Protein AF-A0A8H6LP75-F1 (afdb_monomer_lite)

Foldseek 3Di:
DDWDWDWDWDWDQDPVRDIDIDGQDIDTQPDDPALLSVLVVVVVSCVVVVCLVPQQADEDEPDPRVLSNQLNNLCVSCVPQDPVRSVVSSVRHYDHDLLNVLQVVLCCVQQPVNPDLLPPDCPDPDPVVNVVSLVVLCLSFLLSLLLLLLCLQPVDPVSVVVLLCLQQLVADPVLCVVPPRDDHDPVSHRDGQQHAHSPTSVSSLSNLVSCLVCVVSSLSSLVVLCPPPDPVSHDDPSSDADPVSNVVSVLSNQLCVLSNVVSVVSPDDDDDPVCSVVSVVVNVVSVVVSCVVCVPDDDDPPRPPPPPPPPDDPDDDDDDDDDDDDDDDDDDD

InterPro domains:
  IPR012337 Ribonuclease H-like superfamily [SSF53098] (5-293)
  IPR052035 Zinc finger BED domain-containing [PTHR46481] (5-301)

Organism: NCBI:txid100902

Structure (mmCIF, N/CA/C/O backbone):
data_AF-A0A8H6LP75-F1
#
_entry.id   AF-A0A8H6LP75-F1
#
loop_
_atom_site.group_PDB
_atom_site.id
_atom_site.type_symbol
_atom_site.label_atom_id
_atom_site.label_alt_id
_atom_site.label_comp_id
_atom_site.label_asym_id
_atom_site.label_entity_id
_atom_site.label_seq_id
_atom_site.pdbx_PDB_ins_code
_atom_site.Cartn_x
_atom_site.Cartn_y
_atom_site.Cartn_z
_atom_site.occupancy
_atom_site.B_iso_or_equiv
_atom_site.auth_seq_id
_atom_site.auth_comp_id
_atom_site.auth_asym_id
_atom_site.auth_atom_id
_atom_site.pdbx_PDB_model_num
ATOM 1 N N . MET A 1 1 ? -3.764 22.563 -0.365 1.00 39.56 1 MET A N 1
ATOM 2 C CA . MET A 1 1 ? -4.723 22.582 0.761 1.00 39.56 1 MET A CA 1
ATOM 3 C C . MET A 1 1 ? -5.224 21.161 0.958 1.00 39.56 1 MET A C 1
ATOM 5 O O . MET A 1 1 ? -5.983 20.683 0.126 1.00 39.56 1 MET A O 1
ATOM 9 N N . VAL A 1 2 ? -4.726 20.459 1.977 1.00 54.88 2 VAL A N 1
ATOM 10 C CA . VAL A 1 2 ? -5.198 19.106 2.307 1.00 54.88 2 VAL A CA 1
ATOM 11 C C . VAL A 1 2 ? -6.551 19.252 3.002 1.00 54.88 2 VAL A C 1
ATOM 13 O O . VAL A 1 2 ? -6.674 20.012 3.958 1.00 54.88 2 VAL A O 1
ATOM 16 N N . ILE A 1 3 ? -7.587 1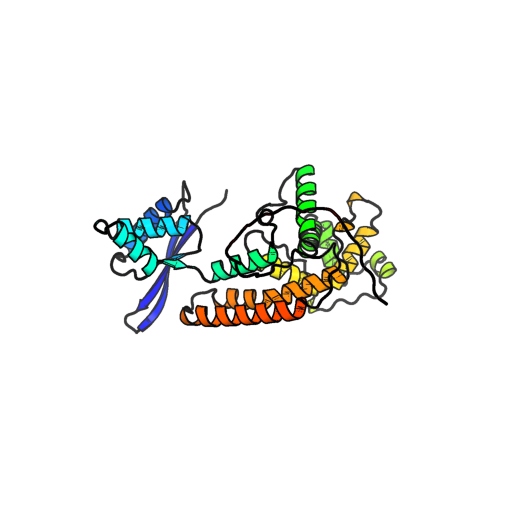8.600 2.477 1.00 66.81 3 ILE A N 1
ATOM 17 C CA . ILE A 1 3 ? -8.908 18.567 3.109 1.00 66.81 3 ILE A CA 1
ATOM 18 C C . ILE A 1 3 ? -8.935 17.331 4.005 1.00 66.81 3 ILE A C 1
ATOM 20 O O . ILE A 1 3 ? -8.900 16.213 3.500 1.00 66.81 3 ILE A O 1
ATOM 24 N N . ALA A 1 4 ? -9.007 17.524 5.321 1.00 78.38 4 ALA A N 1
ATOM 25 C CA . ALA A 1 4 ? -9.251 16.433 6.255 1.00 78.38 4 ALA A CA 1
ATOM 26 C C . ALA A 1 4 ? -10.760 16.187 6.382 1.00 78.38 4 ALA A C 1
ATOM 28 O O . ALA A 1 4 ? -11.536 17.118 6.619 1.00 78.38 4 ALA A O 1
ATOM 29 N N . ILE A 1 5 ? -11.176 14.933 6.226 1.00 86.19 5 ILE A N 1
ATOM 30 C CA . ILE A 1 5 ? -12.576 14.512 6.313 1.00 86.19 5 ILE A CA 1
ATOM 31 C C . ILE A 1 5 ? -12.687 13.450 7.404 1.00 86.19 5 ILE A C 1
ATOM 33 O O . ILE A 1 5 ? -11.969 12.453 7.366 1.00 86.19 5 ILE A O 1
ATOM 37 N N . LEU A 1 6 ? -13.606 13.646 8.350 1.00 87.44 6 LEU A N 1
ATOM 38 C CA . LEU A 1 6 ? -13.990 12.635 9.328 1.00 87.44 6 LEU A CA 1
ATOM 39 C C . LEU A 1 6 ? -15.241 11.913 8.830 1.00 87.44 6 LEU A C 1
ATOM 41 O O . LEU A 1 6 ? -16.319 12.501 8.732 1.00 87.44 6 LEU A O 1
ATOM 45 N N . SER A 1 7 ? -15.089 10.630 8.525 1.00 89.88 7 SER A N 1
ATOM 46 C CA . SER A 1 7 ? -16.196 9.742 8.174 1.00 89.88 7 SER A CA 1
ATOM 47 C C . SER A 1 7 ? -16.576 8.897 9.383 1.00 89.88 7 SER A C 1
ATOM 49 O O . SER A 1 7 ? -15.715 8.261 9.986 1.00 89.88 7 SER A O 1
ATOM 51 N N . VAL A 1 8 ? -17.869 8.831 9.698 1.00 91.56 8 VAL A N 1
ATOM 52 C CA . VAL A 1 8 ? -18.400 8.002 10.787 1.00 91.56 8 VAL A CA 1
ATOM 53 C C . VAL A 1 8 ? -19.329 6.952 10.204 1.00 91.56 8 VAL A C 1
ATOM 55 O O . VAL A 1 8 ? -20.361 7.277 9.612 1.00 91.56 8 VAL A O 1
ATOM 58 N N . ILE A 1 9 ? -18.967 5.686 10.386 1.00 92.12 9 ILE A N 1
ATOM 59 C CA . ILE A 1 9 ? -19.736 4.539 9.907 1.00 92.12 9 ILE A CA 1
ATOM 60 C C . ILE A 1 9 ? -20.218 3.748 11.121 1.00 92.12 9 ILE A C 1
ATOM 62 O O . ILE A 1 9 ? -19.415 3.327 11.948 1.00 92.12 9 ILE A O 1
ATOM 66 N N . ALA A 1 10 ? -21.529 3.546 11.219 1.00 92.94 10 ALA A N 1
ATOM 67 C CA . ALA A 1 10 ? -22.144 2.708 12.234 1.00 92.94 10 ALA A CA 1
ATOM 68 C C . ALA A 1 10 ? -22.324 1.280 11.709 1.00 92.94 10 ALA A C 1
ATOM 70 O O . ALA A 1 10 ? -22.907 1.077 10.638 1.00 92.94 10 ALA A O 1
ATOM 71 N N . TYR A 1 11 ? -21.862 0.318 12.504 1.00 92.12 11 TYR A N 1
ATOM 72 C CA . TYR A 1 11 ? -22.098 -1.112 12.332 1.00 92.12 11 TYR A CA 1
ATOM 73 C C . TYR A 1 11 ? -22.997 -1.585 13.474 1.00 92.12 11 TYR A C 1
ATOM 75 O O . TYR A 1 11 ? -22.692 -1.325 14.638 1.00 92.12 11 TYR A O 1
ATOM 83 N N . TYR A 1 12 ? -24.117 -2.232 13.159 1.00 92.06 12 TYR A N 1
ATOM 84 C CA . TYR A 1 12 ? -25.058 -2.742 14.161 1.00 92.06 12 TYR A CA 1
ATOM 85 C C . TYR A 1 12 ? -25.872 -3.912 13.611 1.00 92.06 12 TYR A C 1
ATOM 87 O O . TYR A 1 12 ? -25.887 -4.148 12.408 1.00 92.06 12 TYR A O 1
ATOM 95 N N . VAL A 1 13 ? -26.554 -4.636 14.493 1.00 91.81 13 VAL A N 1
ATOM 96 C CA . VAL A 1 13 ? -27.539 -5.658 14.124 1.00 91.81 13 VAL A CA 1
ATOM 97 C C . VAL A 1 13 ? -28.925 -5.060 14.338 1.00 91.81 13 VAL A C 1
ATOM 99 O O . VAL A 1 13 ? -29.180 -4.457 15.383 1.00 91.81 13 VAL A O 1
ATOM 102 N N . ASP A 1 14 ? -29.790 -5.145 13.333 1.00 92.75 14 ASP A N 1
ATOM 103 C CA . ASP A 1 14 ? -31.159 -4.643 13.441 1.00 92.75 14 ASP A CA 1
ATOM 104 C C . ASP A 1 14 ? -32.094 -5.623 14.171 1.00 92.75 14 ASP A C 1
ATOM 106 O O . ASP A 1 14 ? -31.703 -6.709 14.598 1.00 92.75 14 ASP A O 1
ATOM 110 N N . ILE A 1 15 ? -33.361 -5.229 14.320 1.00 93.81 15 ILE A N 1
ATOM 111 C CA . ILE A 1 15 ? -34.388 -6.038 14.993 1.00 93.81 15 ILE A CA 1
ATOM 112 C C . ILE A 1 15 ? -34.675 -7.375 14.295 1.00 93.81 15 ILE A C 1
ATOM 114 O O . ILE A 1 15 ? -35.218 -8.276 14.924 1.00 93.81 15 ILE A O 1
ATOM 118 N N . ALA A 1 16 ? -34.321 -7.507 13.014 1.00 95.31 16 ALA A N 1
ATOM 119 C CA . ALA A 1 16 ? -34.458 -8.742 12.253 1.00 95.31 16 ALA A CA 1
ATOM 120 C C . ALA A 1 16 ? -33.207 -9.632 12.373 1.00 95.31 16 ALA A C 1
ATOM 122 O O . ALA A 1 16 ? -33.112 -10.648 11.689 1.00 95.31 16 ALA A O 1
ATOM 123 N N . GLY A 1 17 ? -32.229 -9.254 13.205 1.00 92.25 17 GLY A N 1
ATOM 124 C CA . GLY A 1 17 ? -30.969 -9.979 13.343 1.00 92.25 17 GLY A CA 1
ATOM 125 C C . GLY A 1 17 ? -30.013 -9.762 12.168 1.00 92.25 17 GLY A C 1
ATOM 126 O O . GLY A 1 17 ? -29.025 -10.485 12.044 1.00 92.25 17 GLY A O 1
ATOM 127 N N . THR A 1 18 ? -30.275 -8.781 11.299 1.00 91.56 18 THR A N 1
ATOM 128 C CA . THR A 1 18 ? -29.478 -8.559 10.089 1.00 91.56 18 THR A CA 1
ATOM 129 C C . THR A 1 18 ? -28.367 -7.534 10.348 1.00 91.56 18 THR A C 1
ATOM 131 O O . THR A 1 18 ? -28.639 -6.456 10.887 1.00 91.56 18 THR A O 1
ATOM 134 N N . PRO A 1 19 ? -27.108 -7.816 9.956 1.00 90.56 19 PRO A N 1
ATOM 135 C CA . PRO A 1 19 ? -26.028 -6.839 10.027 1.00 90.56 19 PRO A CA 1
ATOM 136 C C . PRO A 1 19 ? -26.288 -5.630 9.123 1.00 90.56 19 PRO A C 1
ATOM 138 O O . PRO A 1 19 ? -26.558 -5.760 7.929 1.00 90.56 19 PRO A O 1
ATOM 141 N N . GLN A 1 20 ? -26.143 -4.435 9.682 1.00 91.69 20 GLN A N 1
ATOM 142 C CA . GLN A 1 20 ? -26.313 -3.164 8.997 1.00 91.69 20 GLN A CA 1
ATOM 143 C C . GLN A 1 20 ? -25.026 -2.347 9.039 1.00 91.69 20 GLN A C 1
ATOM 145 O O . GLN A 1 20 ? -24.348 -2.257 10.062 1.00 91.69 20 GLN A O 1
ATOM 150 N N . VAL A 1 21 ? -24.736 -1.690 7.914 1.00 92.38 21 VAL A N 1
ATOM 151 C CA . VAL A 1 21 ? -23.645 -0.720 7.773 1.00 92.38 21 VAL A CA 1
ATOM 152 C C . VAL A 1 21 ? -24.227 0.586 7.257 1.00 92.38 21 VAL A C 1
ATOM 154 O O . VAL A 1 21 ? -24.899 0.599 6.219 1.00 92.38 21 VAL A O 1
ATOM 157 N N . ARG A 1 22 ? -24.014 1.688 7.979 1.00 92.50 22 ARG A N 1
ATOM 158 C CA . ARG A 1 22 ? -24.531 3.014 7.610 1.00 92.50 22 ARG A CA 1
ATOM 159 C C . ARG A 1 22 ? -23.459 4.079 7.786 1.00 92.50 22 ARG A C 1
ATOM 161 O O . ARG A 1 22 ? -22.920 4.238 8.874 1.00 92.50 22 ARG A O 1
ATOM 168 N N . LEU A 1 23 ? -23.186 4.838 6.727 1.00 93.69 23 LEU A N 1
ATOM 169 C CA . LEU A 1 23 ? -22.474 6.108 6.848 1.00 93.69 23 LEU A CA 1
ATOM 170 C C . LEU A 1 23 ? -23.425 7.100 7.524 1.00 93.69 23 LEU A C 1
ATOM 172 O O . LEU A 1 23 ? -24.465 7.425 6.958 1.00 93.69 23 LEU A O 1
ATOM 176 N N . ILE A 1 24 ? -23.092 7.542 8.733 1.00 93.94 24 ILE A N 1
ATOM 177 C CA . ILE A 1 24 ? -23.954 8.431 9.526 1.00 93.94 24 ILE A CA 1
ATOM 178 C C . ILE A 1 24 ? -23.446 9.873 9.559 1.00 93.94 24 ILE A C 1
ATOM 180 O O . ILE A 1 24 ? -24.204 10.778 9.917 1.00 93.94 24 ILE A O 1
ATOM 184 N N . SER A 1 25 ? -22.185 10.089 9.176 1.00 93.31 25 SER A N 1
ATOM 185 C CA . SER A 1 25 ? -21.582 11.412 9.065 1.00 93.31 25 SER A CA 1
ATOM 186 C C . SER A 1 25 ? -20.380 11.409 8.120 1.00 93.31 25 SER A C 1
ATOM 188 O O . SER A 1 25 ? -19.628 10.433 8.076 1.00 93.31 25 SER A O 1
ATOM 190 N N . LEU A 1 26 ? -20.204 12.504 7.383 1.00 92.88 26 LEU A N 1
ATOM 191 C CA . LEU A 1 26 ? -19.050 12.781 6.534 1.00 92.88 26 LEU A CA 1
ATOM 192 C C . LEU A 1 26 ? -18.779 14.284 6.595 1.00 92.88 26 LEU A C 1
ATOM 194 O O . LEU A 1 26 ? -19.407 15.067 5.888 1.00 92.88 26 LEU A O 1
ATOM 198 N N . GLU A 1 27 ? -17.882 14.685 7.484 1.00 86.06 27 GLU A N 1
ATOM 199 C CA . GLU A 1 27 ? -17.731 16.083 7.883 1.00 86.06 27 GLU A CA 1
ATOM 200 C C . GLU A 1 27 ? -16.305 16.558 7.630 1.00 86.06 27 GLU A C 1
ATOM 202 O O . GLU A 1 27 ? -15.329 15.844 7.882 1.00 86.06 27 GLU A O 1
ATOM 207 N N . LYS A 1 28 ? -16.167 17.792 7.144 1.00 86.00 28 LYS A N 1
ATOM 208 C CA . LYS A 1 28 ? -14.856 18.419 6.976 1.00 86.00 28 LYS A CA 1
ATOM 209 C C . LYS A 1 28 ? -14.311 18.822 8.347 1.00 86.00 28 LYS A C 1
ATOM 211 O O . LYS A 1 28 ? -14.905 19.651 9.036 1.00 86.00 28 LYS A O 1
ATOM 216 N N . LEU A 1 29 ? -13.139 18.309 8.709 1.00 80.88 29 LEU A N 1
ATOM 217 C CA . LEU A 1 29 ? -12.416 18.762 9.894 1.00 80.88 29 LEU A CA 1
ATOM 218 C C . LEU A 1 29 ? -11.789 20.130 9.604 1.00 80.88 29 LEU A C 1
ATOM 220 O O . LEU A 1 29 ? -10.926 20.261 8.735 1.00 80.88 29 LEU A O 1
ATOM 224 N N . SER A 1 30 ? -12.242 21.151 10.329 1.00 75.50 30 SER A N 1
ATOM 225 C CA . SER A 1 30 ? -11.697 22.512 10.268 1.00 75.50 30 SER A CA 1
ATOM 226 C C . SER A 1 30 ? -10.876 22.807 11.527 1.00 75.50 30 SER A C 1
ATOM 228 O O . SER A 1 30 ? -11.250 22.377 12.619 1.00 75.50 30 SER A O 1
ATOM 230 N N . GLY A 1 31 ? -9.773 23.546 11.384 1.00 75.00 31 GLY A N 1
ATOM 231 C CA . GLY A 1 31 ? -8.847 23.840 12.485 1.00 75.00 31 GLY A CA 1
ATOM 232 C C . GLY A 1 31 ? -7.870 22.695 12.776 1.00 75.00 31 GLY A C 1
ATOM 233 O O . GLY A 1 31 ? -7.529 21.932 11.876 1.00 75.00 31 GLY A O 1
ATOM 234 N N . SER A 1 32 ? -7.408 22.587 14.028 1.00 70.56 32 SER A N 1
ATOM 235 C CA . SER A 1 32 ? -6.489 21.520 14.456 1.00 70.56 32 SER A CA 1
ATOM 236 C C . SER A 1 32 ? -7.106 20.135 14.228 1.00 70.56 32 SER A C 1
ATOM 238 O O . SER A 1 32 ? -8.245 19.880 14.624 1.00 70.56 32 SER A O 1
ATOM 240 N N . HIS A 1 33 ? -6.351 19.227 13.608 1.00 68.94 33 HIS A N 1
ATOM 241 C CA . HIS A 1 33 ? -6.766 17.841 13.355 1.00 68.94 33 HIS A CA 1
ATOM 242 C C . HIS A 1 33 ? -6.543 16.906 14.561 1.00 68.94 33 HIS A C 1
ATOM 244 O O . HIS A 1 33 ? -6.624 15.687 14.413 1.00 68.94 33 HIS A O 1
ATOM 250 N N . GLY A 1 34 ? -6.288 17.467 15.750 1.00 79.94 34 GLY A N 1
ATOM 251 C CA . GLY A 1 34 ? -6.112 16.718 16.996 1.00 79.94 34 GLY A CA 1
ATOM 252 C C . GLY A 1 34 ? -7.342 15.896 17.400 1.00 79.94 34 GLY A C 1
ATOM 253 O O . GLY A 1 34 ? -8.479 16.210 17.026 1.00 79.94 34 GLY A O 1
ATOM 254 N N . GLY A 1 35 ? -7.106 14.837 18.176 1.00 83.12 35 GLY A N 1
ATOM 255 C CA . GLY A 1 35 ? -8.132 13.867 18.569 1.00 83.12 35 GLY A CA 1
ATOM 256 C C . GLY A 1 35 ? -9.312 14.480 19.326 1.00 83.12 35 GLY A C 1
ATOM 257 O O . GLY A 1 35 ? -10.455 14.068 19.135 1.00 83.12 35 GLY A O 1
ATOM 258 N N . GLU A 1 36 ? -9.082 15.524 20.119 1.00 88.50 36 GLU A N 1
ATOM 259 C CA . GLU A 1 36 ? -10.120 16.228 20.876 1.00 88.50 36 GLU A CA 1
ATOM 260 C C . GLU A 1 36 ? -11.120 16.937 19.956 1.00 88.50 36 GLU A C 1
ATOM 262 O O . GLU A 1 36 ? -12.328 16.896 20.197 1.00 88.50 36 GLU A O 1
ATOM 267 N N . ASN A 1 37 ? -10.645 17.547 18.865 1.00 87.62 37 ASN A N 1
ATOM 268 C CA . ASN A 1 37 ? -11.527 18.190 17.890 1.00 87.62 37 ASN A CA 1
ATOM 269 C C . ASN A 1 37 ? -12.385 17.143 17.161 1.00 87.62 37 ASN A C 1
ATOM 271 O O . ASN A 1 37 ? -13.595 17.319 16.989 1.00 87.62 37 ASN A O 1
ATOM 275 N N . GLN A 1 38 ? -11.774 16.007 16.807 1.00 89.69 38 GLN A N 1
ATOM 276 C CA . GLN A 1 38 ? -12.494 14.868 16.238 1.00 89.69 38 GLN A CA 1
ATOM 277 C C . GLN A 1 38 ? -13.561 14.343 17.212 1.00 89.69 38 GLN A C 1
ATOM 279 O O . GLN A 1 38 ? -14.689 14.074 16.798 1.00 89.69 38 GLN A O 1
ATOM 284 N N . ALA A 1 39 ? -13.250 14.274 18.511 1.00 92.19 39 ALA A N 1
ATOM 285 C CA . ALA A 1 39 ? -14.184 13.834 19.546 1.00 92.19 39 ALA A CA 1
ATOM 286 C C . ALA A 1 39 ? -15.392 14.767 19.680 1.00 92.19 39 ALA A C 1
ATOM 288 O O . ALA A 1 39 ? -16.521 14.292 19.786 1.00 92.19 39 ALA A O 1
ATOM 289 N N . ILE A 1 40 ? -15.200 16.088 19.613 1.00 91.31 40 ILE A N 1
ATOM 290 C CA . ILE A 1 40 ? -16.311 17.052 19.653 1.00 91.31 40 ILE A CA 1
ATOM 291 C C . ILE A 1 40 ? -17.272 16.816 18.483 1.00 91.31 40 ILE A C 1
ATOM 293 O O . ILE A 1 40 ? -18.492 16.782 18.674 1.00 91.31 40 ILE A O 1
ATOM 297 N N . LEU A 1 41 ? -16.734 16.643 17.274 1.00 90.12 41 LEU A N 1
ATOM 298 C CA . LEU A 1 41 ? -17.529 16.391 16.076 1.00 90.12 41 LEU A CA 1
ATOM 299 C C . LEU A 1 41 ? -18.251 15.038 16.158 1.00 90.12 41 LEU A C 1
ATOM 301 O O . LEU A 1 41 ? -19.464 14.972 15.954 1.00 90.12 41 LEU A O 1
ATOM 305 N N . MET A 1 42 ? -17.534 13.982 16.537 1.00 92.25 42 MET A N 1
ATOM 306 C CA . MET A 1 42 ? -18.090 12.644 16.727 1.00 92.25 42 MET A CA 1
ATOM 307 C C . MET A 1 42 ? -19.192 12.643 17.799 1.00 92.25 42 MET A C 1
ATOM 309 O O . MET A 1 42 ? -20.257 12.066 17.591 1.00 92.25 42 MET A O 1
ATOM 313 N N . ALA A 1 43 ? -19.011 13.367 18.907 1.00 93.56 43 ALA A N 1
ATOM 314 C CA . ALA A 1 43 ? -20.016 13.481 19.957 1.00 93.56 43 ALA A CA 1
ATOM 315 C C . ALA A 1 43 ? -21.299 14.172 19.473 1.00 93.56 43 ALA A C 1
ATOM 317 O O . ALA A 1 43 ? -22.391 13.769 19.870 1.00 93.56 43 ALA A O 1
ATOM 318 N N . LYS A 1 44 ? -21.198 15.189 18.601 1.00 93.44 44 LYS A N 1
ATOM 319 C CA . LYS A 1 44 ? -22.376 15.815 17.970 1.00 93.44 44 LYS A CA 1
ATOM 320 C C . LYS A 1 44 ? -23.152 14.805 17.126 1.00 93.44 44 LYS A C 1
ATOM 322 O O . LYS A 1 44 ? -24.374 14.749 17.232 1.00 93.44 44 LYS A O 1
ATOM 327 N N . VAL A 1 45 ? -22.450 13.993 16.334 1.00 93.44 45 VAL A N 1
ATOM 328 C CA . VAL A 1 45 ? -23.060 12.932 15.516 1.00 93.44 45 VAL A CA 1
ATOM 329 C C . VAL A 1 45 ? -23.748 11.900 16.410 1.00 93.44 45 VAL A C 1
ATOM 331 O O . VAL A 1 45 ? -24.920 11.603 16.207 1.00 93.44 45 VAL A O 1
ATOM 334 N N . ILE A 1 46 ? -23.060 11.405 17.439 1.00 94.25 46 ILE A N 1
ATOM 335 C CA . ILE A 1 46 ? -23.596 10.403 18.372 1.00 94.25 46 ILE A CA 1
ATOM 336 C C . ILE A 1 46 ? -24.880 10.905 19.046 1.00 94.25 46 ILE A C 1
ATOM 338 O O . ILE A 1 46 ? -25.882 10.190 19.036 1.00 94.25 46 ILE A O 1
ATOM 342 N N . ARG A 1 47 ? -24.879 12.145 19.556 1.00 95.06 47 ARG A N 1
ATOM 343 C CA . ARG A 1 47 ? -26.058 12.774 20.179 1.00 95.06 47 ARG A CA 1
ATOM 344 C C . ARG A 1 47 ? -27.201 12.979 19.190 1.00 95.06 47 ARG A C 1
ATOM 346 O O . ARG A 1 47 ? -28.348 12.701 19.518 1.00 95.06 47 ARG A O 1
ATOM 35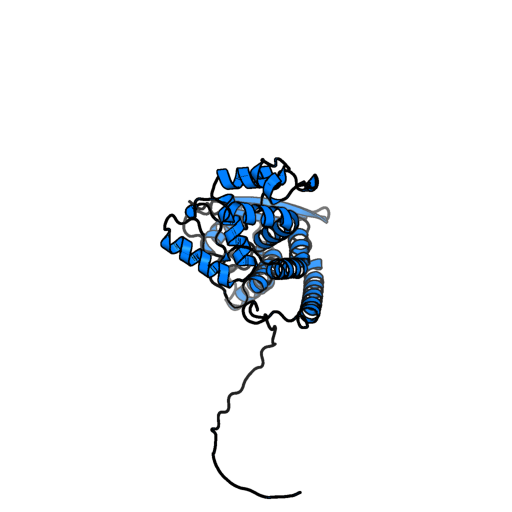3 N N . LYS A 1 48 ? -26.899 13.421 17.962 1.00 94.81 48 LYS A N 1
ATOM 354 C CA . LYS A 1 48 ? -27.898 13.623 16.896 1.00 94.81 48 LYS A CA 1
ATOM 355 C C . LYS A 1 48 ? -28.712 12.355 16.623 1.00 94.81 48 LYS A C 1
ATOM 357 O O . LYS A 1 48 ? -29.901 12.456 16.342 1.00 94.81 48 LYS A O 1
ATOM 362 N N . TYR A 1 49 ? -28.083 11.183 16.709 1.00 94.00 49 TYR A N 1
ATOM 363 C CA . TYR A 1 49 ? -28.738 9.890 16.489 1.00 94.00 49 TYR A CA 1
ATOM 364 C C . TYR A 1 49 ? -29.152 9.168 17.789 1.00 94.00 49 TYR A C 1
ATOM 366 O O . TYR A 1 49 ? -29.666 8.052 17.715 1.00 94.00 49 TYR A O 1
ATOM 374 N N . GLY A 1 50 ? -28.944 9.765 18.970 1.00 93.69 50 GLY A N 1
ATOM 375 C CA . GLY A 1 50 ? -29.293 9.160 20.263 1.00 93.69 50 GLY A CA 1
ATOM 376 C C . GLY A 1 50 ? -28.546 7.850 20.552 1.00 93.69 50 GLY A C 1
ATOM 377 O O . GLY A 1 50 ? -29.147 6.870 21.010 1.00 93.69 50 GLY A O 1
ATOM 378 N N . LEU A 1 51 ? -27.257 7.791 20.201 1.00 93.44 51 LEU A N 1
ATOM 379 C CA . LEU A 1 51 ? -26.430 6.580 20.267 1.00 93.44 51 LEU A CA 1
ATOM 380 C C . LEU A 1 51 ? -25.585 6.469 21.546 1.00 93.44 51 LEU A C 1
ATOM 382 O O . LEU A 1 51 ? -24.936 5.446 21.743 1.00 93.44 51 LEU A O 1
ATOM 386 N N . GLU A 1 52 ? -25.600 7.458 22.440 1.00 91.31 52 GLU A N 1
ATOM 387 C CA . GLU A 1 52 ? -24.698 7.565 23.601 1.00 91.31 52 GLU A CA 1
ATOM 388 C C . GLU A 1 52 ? -24.670 6.299 24.467 1.00 91.31 52 GLU A C 1
ATOM 390 O O . GLU A 1 52 ? -23.616 5.886 24.940 1.00 91.31 52 GLU A O 1
ATOM 395 N N . LYS A 1 53 ? -25.833 5.665 24.653 1.00 89.38 53 LYS A N 1
ATOM 396 C CA . LYS A 1 53 ? -25.995 4.451 25.471 1.00 89.38 53 LYS A CA 1
ATOM 397 C C . LYS A 1 53 ? -25.986 3.150 24.660 1.00 89.38 53 LYS A C 1
ATOM 399 O O . LYS A 1 53 ? -26.221 2.088 25.222 1.00 89.38 53 LYS A O 1
ATOM 404 N N . LYS A 1 54 ? -25.778 3.232 23.343 1.00 90.75 54 LYS A N 1
ATOM 405 C CA . LYS A 1 54 ? -25.873 2.106 22.396 1.00 90.75 54 LYS A CA 1
ATOM 406 C C . LYS A 1 54 ? -24.531 1.739 21.762 1.00 90.75 54 LYS A C 1
ATOM 408 O O . LYS A 1 54 ? -24.460 0.774 21.008 1.00 90.75 54 LYS A O 1
ATOM 413 N N . ILE A 1 55 ? -23.477 2.506 22.034 1.00 91.44 55 ILE A N 1
ATOM 414 C CA . ILE A 1 55 ? -22.148 2.244 21.481 1.00 91.44 55 ILE A CA 1
ATOM 415 C C . ILE A 1 55 ? -21.461 1.145 22.287 1.00 91.44 55 ILE A C 1
ATOM 417 O O . ILE A 1 55 ? -21.181 1.324 23.474 1.00 91.44 55 ILE A O 1
ATOM 421 N N . GLY A 1 56 ? -21.155 0.039 21.609 1.00 91.19 56 GLY A N 1
ATOM 422 C CA . GLY A 1 56 ? -20.273 -1.003 22.131 1.00 91.19 56 GLY A CA 1
ATOM 423 C C . GLY A 1 56 ? -18.802 -0.625 21.972 1.00 91.19 56 GLY A C 1
ATOM 424 O O . GLY A 1 56 ? -18.094 -0.474 22.960 1.00 91.19 56 GLY A O 1
ATOM 425 N N . PHE A 1 57 ? -18.364 -0.411 20.728 1.00 93.06 57 PHE A N 1
ATOM 426 C CA . PHE A 1 57 ? -16.947 -0.293 20.379 1.00 93.06 57 PHE A CA 1
ATOM 427 C C . PHE A 1 57 ? -16.681 0.841 19.384 1.00 93.06 57 PHE A C 1
ATOM 429 O O . PHE A 1 57 ? -17.550 1.211 18.592 1.00 93.06 57 PHE A O 1
ATOM 436 N N . PHE A 1 58 ? -15.450 1.345 19.395 1.00 93.44 58 PHE A N 1
ATOM 437 C CA . PHE A 1 58 ? -14.909 2.306 18.443 1.00 93.44 58 PHE A CA 1
ATOM 438 C C . PHE A 1 58 ? -13.759 1.664 17.667 1.00 93.44 58 PHE A C 1
ATOM 440 O O . PHE A 1 58 ? -12.747 1.275 18.252 1.00 93.44 58 PHE A O 1
ATOM 447 N N . THR A 1 59 ? -13.893 1.587 16.343 1.00 91.19 59 THR A N 1
ATOM 448 C CA . THR A 1 59 ? -12.826 1.120 15.451 1.00 91.19 59 THR A CA 1
ATOM 449 C C . THR A 1 59 ? -12.233 2.296 14.687 1.00 91.19 59 THR A C 1
ATOM 451 O O . THR A 1 59 ? -12.955 3.027 14.014 1.00 91.19 59 THR A O 1
ATOM 454 N N . ALA A 1 60 ? -10.917 2.462 14.773 1.00 89.19 60 ALA A N 1
ATOM 455 C CA . ALA A 1 60 ? -10.158 3.487 14.060 1.00 89.19 60 ALA A CA 1
ATOM 456 C C . ALA A 1 60 ? -8.741 2.976 13.752 1.00 89.19 60 ALA A C 1
ATOM 458 O O . ALA A 1 60 ? -8.322 1.955 14.313 1.00 89.19 60 ALA A O 1
ATOM 459 N N . ASP A 1 61 ? -8.012 3.663 12.867 1.00 84.69 61 ASP A N 1
ATOM 460 C CA . ASP A 1 61 ? -6.592 3.375 12.623 1.00 84.69 61 ASP A CA 1
ATOM 461 C C . ASP A 1 61 ? -5.749 3.555 13.895 1.00 84.69 61 ASP A C 1
ATOM 463 O O . ASP A 1 61 ? -6.252 4.012 14.919 1.00 84.69 61 ASP A O 1
ATOM 467 N N . ASN A 1 62 ? -4.488 3.128 13.879 1.00 83.00 62 ASN A N 1
ATOM 468 C CA . ASN A 1 62 ? -3.686 3.081 15.104 1.00 83.00 62 ASN A CA 1
ATOM 469 C C . ASN A 1 62 ? -2.915 4.385 15.355 1.00 83.00 62 ASN A C 1
ATOM 471 O O . ASN A 1 62 ? -1.913 4.356 16.059 1.00 83.00 62 ASN A O 1
ATOM 475 N N . ALA A 1 63 ? -3.358 5.506 14.783 1.00 81.69 63 ALA A N 1
ATOM 476 C CA . ALA A 1 63 ? -2.721 6.797 14.999 1.00 81.69 63 ALA A CA 1
ATOM 477 C C . ALA A 1 63 ? -3.103 7.390 16.368 1.00 81.69 63 ALA A C 1
ATOM 479 O O . ALA A 1 63 ? -4.260 7.296 16.791 1.00 81.69 63 ALA A O 1
ATOM 480 N N . ASP A 1 64 ? -2.166 8.082 17.020 1.00 84.56 64 ASP A N 1
ATOM 481 C CA . ASP A 1 64 ? -2.377 8.715 18.333 1.00 84.56 64 ASP A CA 1
ATOM 482 C C . ASP A 1 64 ? -3.625 9.617 18.404 1.00 84.56 64 ASP A C 1
ATOM 484 O O . ASP A 1 64 ? -4.365 9.538 19.391 1.00 84.56 64 ASP A O 1
ATOM 488 N N . PRO A 1 65 ? -3.962 10.434 17.377 1.00 86.25 65 PRO A N 1
ATOM 489 C CA . PRO A 1 65 ? -5.179 11.243 17.410 1.00 86.25 65 PRO A CA 1
ATOM 490 C C . PRO A 1 65 ? -6.464 10.416 17.551 1.00 86.25 65 PRO A C 1
ATOM 492 O O . PRO A 1 65 ? -7.429 10.897 18.147 1.00 86.25 65 PRO A O 1
ATOM 495 N N . CYS A 1 66 ? -6.495 9.182 17.044 1.00 87.88 66 CYS A N 1
ATOM 496 C CA . CYS A 1 66 ? -7.651 8.298 17.181 1.00 87.88 66 CYS A CA 1
ATOM 497 C C . CYS A 1 66 ? -7.815 7.799 18.620 1.00 87.88 66 CYS A C 1
ATOM 499 O O . CYS A 1 66 ? -8.942 7.706 19.110 1.00 87.88 66 CYS A O 1
ATOM 501 N N . ASP A 1 67 ? -6.713 7.542 19.323 1.00 89.31 67 ASP A N 1
ATOM 502 C CA . ASP A 1 67 ? -6.745 7.144 20.734 1.00 89.31 67 ASP A CA 1
ATOM 503 C C . ASP A 1 67 ? -7.199 8.306 21.614 1.00 89.31 67 ASP A C 1
ATOM 505 O O . ASP A 1 67 ? -8.143 8.172 22.397 1.00 89.31 67 ASP A O 1
ATOM 509 N N . THR A 1 68 ? -6.630 9.490 21.387 1.00 91.44 68 THR A N 1
ATOM 510 C CA . THR A 1 68 ? -7.063 10.728 22.040 1.00 91.44 68 THR A CA 1
ATOM 511 C C . THR A 1 68 ? -8.545 11.019 21.783 1.00 91.44 68 THR A C 1
ATOM 513 O O . THR A 1 68 ? -9.272 11.399 22.705 1.00 91.44 68 THR A O 1
ATOM 516 N N . CYS A 1 69 ? -9.031 10.791 20.557 1.00 91.94 69 CYS A N 1
ATOM 517 C CA . CYS A 1 69 ? -10.440 10.960 20.207 1.00 91.94 69 CYS A CA 1
ATOM 518 C C . CYS A 1 69 ? -11.352 10.023 21.012 1.00 91.94 69 CYS A C 1
ATOM 520 O O . CYS A 1 69 ? -12.322 10.477 21.627 1.00 91.94 69 CYS A O 1
ATOM 522 N N . VAL A 1 70 ? -11.032 8.726 21.049 1.00 93.00 70 VAL A N 1
ATOM 523 C CA . VAL A 1 70 ? -11.829 7.729 21.778 1.00 93.00 70 VAL A CA 1
ATOM 524 C C . VAL A 1 70 ? -11.810 8.007 23.278 1.00 93.00 70 VAL A C 1
ATOM 526 O O . VAL A 1 70 ? -12.875 8.034 23.897 1.00 93.00 70 VAL A O 1
ATOM 529 N N . ARG A 1 71 ? -10.647 8.320 23.858 1.00 92.81 71 ARG A N 1
ATOM 530 C CA . ARG A 1 71 ? -10.533 8.691 25.275 1.00 92.81 71 ARG A CA 1
ATOM 531 C C . ARG A 1 71 ? -11.389 9.910 25.620 1.00 92.81 71 ARG A C 1
ATOM 533 O O . ARG A 1 71 ? -12.120 9.897 26.613 1.00 92.81 71 ARG A O 1
ATOM 540 N N . ALA A 1 72 ? -11.348 10.950 24.786 1.00 93.88 72 ALA A N 1
ATOM 541 C CA . ALA A 1 72 ? -12.167 12.144 24.973 1.00 93.88 72 ALA A CA 1
ATOM 542 C C . ALA A 1 72 ? -13.672 11.827 24.891 1.00 93.88 72 ALA A C 1
ATOM 544 O O . ALA A 1 72 ? -14.436 12.283 25.744 1.00 93.88 72 ALA A O 1
ATOM 545 N N . LEU A 1 73 ? -14.104 10.993 23.938 1.00 94.38 73 LEU A N 1
ATOM 546 C CA . LEU A 1 73 ? -15.499 10.546 23.825 1.00 94.38 73 LEU A CA 1
ATOM 547 C C . LEU A 1 73 ? -15.956 9.749 25.048 1.00 94.38 73 LEU A C 1
ATOM 549 O O . LEU A 1 73 ? -17.025 10.023 25.598 1.00 94.38 73 LEU A O 1
ATOM 553 N N . LEU A 1 74 ? -15.142 8.794 25.500 1.00 93.81 74 LEU A N 1
ATOM 554 C CA . LEU A 1 74 ? -15.441 7.993 26.683 1.00 93.81 74 LEU A CA 1
ATOM 555 C C . LEU A 1 74 ? -15.584 8.881 27.919 1.00 93.81 74 LEU A C 1
ATOM 557 O O . LEU A 1 74 ? -16.560 8.729 28.652 1.00 93.81 74 LEU A O 1
ATOM 561 N N . LYS A 1 75 ? -14.702 9.870 28.100 1.00 93.81 75 LYS A N 1
ATOM 562 C CA . LYS A 1 75 ? -14.808 10.861 29.181 1.00 93.81 75 LYS A CA 1
ATOM 563 C C . LYS A 1 75 ? -16.074 11.717 29.074 1.00 93.81 75 LYS A C 1
ATOM 565 O O . LYS A 1 75 ? -16.740 11.944 30.082 1.00 93.81 75 LYS A O 1
ATOM 570 N N . MET A 1 76 ? -16.439 12.167 27.871 1.00 93.81 76 MET A N 1
ATOM 571 C CA . MET A 1 76 ? -17.649 12.972 27.641 1.00 93.81 76 MET A CA 1
ATOM 572 C C . MET A 1 76 ? -18.940 12.212 27.962 1.00 93.81 76 MET A C 1
ATOM 574 O O . MET A 1 76 ? -19.893 12.819 28.451 1.00 93.81 76 MET A O 1
ATOM 578 N N . PHE A 1 77 ? -18.989 10.908 27.681 1.00 91.88 77 PHE A N 1
ATOM 579 C CA . PHE A 1 77 ? -20.174 10.082 27.930 1.00 91.88 77 PHE A CA 1
ATOM 580 C C . PHE A 1 77 ? -20.174 9.395 29.299 1.00 91.88 77 PHE A C 1
ATOM 582 O O . PHE A 1 77 ? -21.233 8.982 29.765 1.00 91.88 77 PHE A O 1
ATOM 589 N N . ASN A 1 78 ? -19.024 9.340 29.977 1.00 92.12 78 ASN A N 1
ATOM 590 C CA . ASN A 1 78 ? -18.867 8.758 31.309 1.00 92.12 78 ASN A CA 1
ATOM 591 C C . ASN A 1 78 ? -18.186 9.759 32.266 1.00 92.12 78 ASN A C 1
ATOM 593 O O . ASN A 1 78 ? -17.117 9.472 32.802 1.00 92.12 78 ASN A O 1
ATOM 597 N N . PRO A 1 79 ? -18.790 10.934 32.537 1.00 91.62 79 PRO A N 1
ATOM 598 C CA . PRO A 1 79 ? -18.141 12.013 33.292 1.00 91.62 79 PRO A CA 1
ATOM 599 C C . PRO A 1 79 ? -17.847 11.672 34.761 1.00 91.62 79 PRO A C 1
ATOM 601 O O . PRO A 1 79 ? -17.108 12.394 35.421 1.00 91.62 79 PRO A O 1
ATOM 604 N N . ARG A 1 80 ? -18.445 10.594 35.284 1.00 93.06 80 ARG A N 1
ATOM 605 C CA . ARG A 1 80 ? -18.242 10.101 36.656 1.00 93.06 80 ARG A CA 1
ATOM 606 C C . ARG A 1 80 ? -17.256 8.935 36.745 1.00 93.06 80 ARG A C 1
ATOM 608 O O . ARG A 1 80 ? -17.025 8.440 37.842 1.00 93.06 80 ARG A O 1
ATOM 615 N N . ALA A 1 81 ? -16.727 8.459 35.618 1.00 91.12 81 ALA A N 1
ATOM 616 C CA . ALA A 1 81 ? -15.740 7.390 35.631 1.00 91.12 81 ALA A CA 1
ATOM 617 C C . ALA A 1 81 ? -14.439 7.895 36.273 1.00 91.12 81 ALA A C 1
ATOM 619 O O . ALA A 1 81 ? -13.976 8.999 35.975 1.00 91.12 81 ALA A O 1
ATOM 620 N N . SER A 1 82 ? -13.855 7.085 37.157 1.00 94.25 82 SER A N 1
ATOM 621 C CA . SER A 1 82 ? -12.505 7.335 37.663 1.00 94.25 82 SER A CA 1
ATOM 622 C C . SER A 1 82 ? -11.489 7.262 36.513 1.00 94.25 82 SER A C 1
ATOM 624 O O . SER A 1 82 ? -11.787 6.663 35.475 1.00 94.25 82 SER A O 1
ATOM 626 N N . PRO A 1 83 ? -10.270 7.805 36.679 1.00 91.94 83 PRO A N 1
ATOM 627 C CA . PRO A 1 83 ? -9.201 7.627 35.696 1.00 91.94 83 PRO A CA 1
ATOM 628 C C . PRO A 1 83 ? -8.967 6.153 35.333 1.00 91.94 83 PRO A C 1
ATOM 630 O O . PRO A 1 83 ? -8.942 5.811 34.157 1.00 91.94 83 PRO A O 1
ATOM 633 N N . THR A 1 84 ? -8.928 5.272 36.338 1.00 93.00 84 THR A N 1
ATOM 634 C CA . THR A 1 84 ? -8.807 3.817 36.152 1.00 93.00 84 THR A CA 1
ATOM 635 C C . THR A 1 84 ? -10.005 3.205 35.423 1.00 93.00 84 THR A C 1
ATOM 637 O O . THR A 1 84 ? -9.843 2.316 34.595 1.00 93.00 84 THR A O 1
ATOM 640 N N . GLY A 1 85 ? -11.219 3.699 35.682 1.00 93.38 85 GLY A N 1
ATOM 641 C CA . GLY A 1 85 ? -12.420 3.259 34.976 1.00 93.38 85 GLY A CA 1
ATOM 642 C C . GLY A 1 85 ? -12.429 3.686 33.507 1.00 93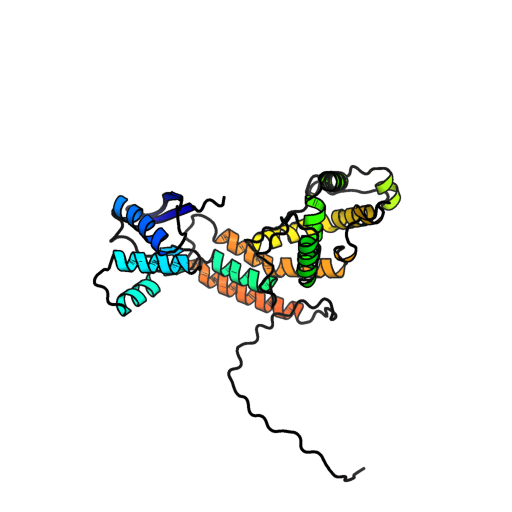.38 85 GLY A C 1
ATOM 643 O O . GLY A 1 85 ? -12.881 2.927 32.655 1.00 93.38 85 GLY A O 1
ATOM 644 N N . LEU A 1 86 ? -11.913 4.878 33.190 1.00 91.69 86 LEU A N 1
ATOM 645 C CA . LEU A 1 86 ? -11.766 5.335 31.805 1.00 91.69 86 LEU A CA 1
ATOM 646 C C . LEU A 1 86 ? -10.728 4.516 31.039 1.00 91.69 86 LEU A C 1
ATOM 648 O O . LEU A 1 86 ? -10.985 4.173 29.891 1.00 91.69 86 LEU A O 1
ATOM 652 N N . GLU A 1 87 ? -9.604 4.185 31.670 1.00 91.69 87 GLU A N 1
ATOM 653 C CA . GLU A 1 87 ? -8.573 3.329 31.077 1.00 91.69 87 GLU A CA 1
ATOM 654 C C . GLU A 1 87 ? -9.105 1.917 30.793 1.00 91.69 87 GLU A C 1
ATOM 656 O O . GLU A 1 87 ? -8.927 1.403 29.689 1.00 91.69 87 GLU A O 1
ATOM 661 N N . GLY A 1 88 ? -9.858 1.331 31.732 1.00 93.25 88 GLY A N 1
ATOM 662 C CA . GLY A 1 88 ? -10.548 0.056 31.509 1.00 93.25 88 GLY A CA 1
ATOM 663 C C . GLY A 1 88 ? -11.522 0.118 30.327 1.00 93.25 88 GLY A C 1
ATOM 664 O O . GLY A 1 88 ? -11.468 -0.720 29.429 1.00 93.25 88 GLY A O 1
ATOM 665 N N . LEU A 1 89 ? -12.355 1.164 30.260 1.00 92.19 89 LEU A N 1
ATOM 666 C CA . LEU A 1 89 ? -13.271 1.375 29.132 1.00 92.19 89 LEU A CA 1
ATOM 667 C C . LEU A 1 89 ? -12.536 1.581 27.802 1.00 92.19 89 LEU A C 1
ATOM 669 O O . LEU A 1 89 ? -13.034 1.151 26.762 1.00 92.19 89 LEU A O 1
ATOM 673 N N . GLU A 1 90 ? -11.389 2.260 27.812 1.00 91.00 90 GLU A N 1
ATOM 674 C CA . GLU A 1 90 ? -10.551 2.443 26.628 1.00 91.00 90 GLU A CA 1
ATOM 675 C C . GLU A 1 90 ? -10.037 1.087 26.134 1.00 91.00 90 GLU A C 1
ATOM 677 O O . GLU A 1 90 ? -10.252 0.760 24.967 1.00 91.00 90 GLU A O 1
ATOM 682 N N . GLY A 1 91 ? -9.471 0.264 27.022 1.00 89.62 91 GLY A N 1
ATOM 683 C CA . GLY A 1 91 ? -8.992 -1.082 26.694 1.00 89.62 91 GLY A CA 1
ATOM 684 C C . GLY A 1 91 ? -10.088 -2.027 26.188 1.00 89.62 91 GLY A C 1
ATOM 685 O O . GLY A 1 91 ? -9.846 -2.820 25.281 1.00 89.62 91 GLY A O 1
ATOM 686 N N . GLU A 1 92 ? -11.307 -1.912 26.714 1.00 91.19 92 GLU A N 1
ATOM 687 C CA . GLU A 1 92 ? -12.445 -2.741 26.297 1.00 91.19 92 GLU A CA 1
ATOM 688 C C . GLU A 1 92 ? -13.078 -2.281 24.978 1.00 91.19 92 GLU A C 1
ATOM 690 O O . GLU A 1 92 ? -13.502 -3.103 24.166 1.00 91.19 92 GLU A O 1
ATOM 695 N N . ARG A 1 93 ? -13.199 -0.963 24.764 1.00 92.00 93 ARG A N 1
ATOM 696 C CA . ARG A 1 93 ? -14.034 -0.407 23.683 1.00 92.00 93 ARG A CA 1
ATOM 697 C C . ARG A 1 93 ? -13.245 0.068 22.473 1.00 92.00 93 ARG A C 1
ATOM 699 O O . ARG A 1 93 ? -13.858 0.357 21.444 1.00 92.00 93 ARG A O 1
ATOM 706 N N . ARG A 1 94 ? -11.917 0.164 22.550 1.00 92.00 94 ARG A N 1
ATOM 707 C CA . ARG A 1 94 ? -11.058 0.591 21.439 1.00 92.00 94 ARG A CA 1
ATOM 708 C C . ARG A 1 94 ? -10.585 -0.606 20.615 1.00 92.00 94 ARG A C 1
ATOM 710 O O . ARG A 1 94 ? -9.706 -1.353 21.023 1.00 92.00 94 ARG A O 1
ATOM 717 N N . ILE A 1 95 ? -11.090 -0.730 19.390 1.00 90.75 95 ILE A N 1
ATOM 718 C CA . ILE A 1 95 ? -10.656 -1.759 18.436 1.00 90.75 95 ILE A CA 1
ATOM 719 C C . ILE A 1 95 ? -9.682 -1.147 17.429 1.00 90.75 95 ILE A C 1
ATOM 721 O O . ILE A 1 95 ? -10.005 -0.160 16.766 1.00 90.75 95 ILE A O 1
ATOM 725 N N . ARG A 1 96 ? -8.495 -1.740 17.290 1.00 89.44 96 ARG A N 1
ATOM 726 C CA . ARG A 1 96 ? -7.468 -1.341 16.315 1.00 89.44 96 ARG A CA 1
ATOM 727 C C . ARG A 1 96 ? -7.830 -1.801 14.899 1.00 89.44 96 ARG A C 1
ATOM 729 O O . ARG A 1 96 ? -8.460 -2.840 14.711 1.00 89.44 96 ARG A O 1
ATOM 736 N N . CYS A 1 97 ? -7.437 -1.032 13.888 1.00 89.62 97 CYS A N 1
ATOM 737 C CA . CYS A 1 97 ? -7.735 -1.369 12.498 1.00 89.62 97 CYS A CA 1
ATOM 738 C C . CYS A 1 97 ? -6.766 -2.438 11.978 1.00 89.62 97 CYS A C 1
ATOM 740 O O . CYS A 1 97 ? -5.573 -2.171 11.827 1.00 89.62 97 CYS A O 1
ATOM 742 N N . VAL A 1 98 ? -7.280 -3.621 11.622 1.00 90.12 98 VAL A N 1
ATOM 743 C CA . VAL A 1 98 ? -6.464 -4.713 11.058 1.00 90.12 98 VAL A CA 1
ATOM 744 C C . VAL A 1 98 ? -5.722 -4.292 9.789 1.00 90.12 98 VAL A C 1
ATOM 746 O O . VAL A 1 98 ? -4.538 -4.578 9.654 1.00 90.12 98 VAL A O 1
ATOM 749 N N . GLY A 1 99 ? -6.364 -3.534 8.895 1.00 88.19 99 GLY A N 1
ATOM 750 C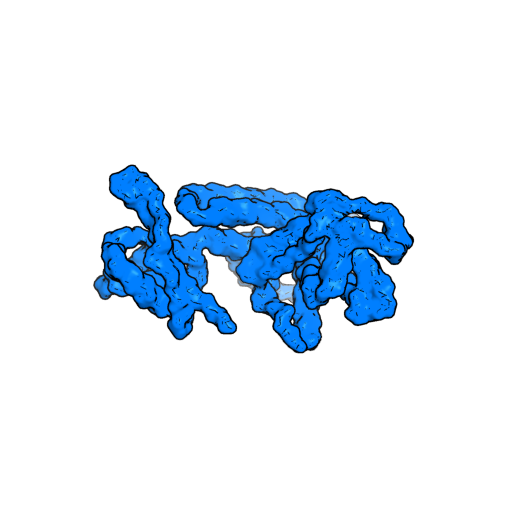 CA . GLY A 1 99 ? -5.712 -3.039 7.680 1.00 88.19 99 GLY A CA 1
ATOM 751 C C . GLY A 1 99 ? -4.536 -2.107 7.982 1.00 88.19 99 GLY A C 1
ATOM 752 O O . GLY A 1 99 ? -3.536 -2.120 7.267 1.00 88.19 99 GLY A O 1
ATOM 753 N N . HIS A 1 100 ? -4.617 -1.339 9.073 1.00 86.81 100 HIS A N 1
ATOM 754 C CA . HIS A 1 100 ? -3.504 -0.510 9.521 1.00 86.81 100 HIS A CA 1
ATOM 755 C C . HIS A 1 100 ? -2.378 -1.354 10.138 1.00 86.81 100 HIS A C 1
ATOM 757 O O . HIS A 1 100 ? -1.216 -1.098 9.848 1.00 86.81 100 HIS A O 1
ATOM 763 N N . ILE A 1 101 ? -2.702 -2.402 10.905 1.00 89.69 101 ILE A N 1
ATOM 764 C CA . ILE A 1 101 ? -1.713 -3.357 11.443 1.00 89.69 101 ILE A CA 1
ATOM 765 C C . ILE A 1 101 ? -0.946 -4.047 10.306 1.00 89.69 101 ILE A C 1
ATOM 767 O O . ILE A 1 101 ? 0.284 -4.055 10.310 1.00 89.69 101 ILE A O 1
ATOM 771 N N . LEU A 1 102 ? -1.661 -4.560 9.299 1.00 90.69 102 LEU A N 1
ATOM 772 C CA . LEU A 1 102 ? -1.051 -5.162 8.109 1.00 90.69 102 LEU A CA 1
ATOM 773 C C . LEU A 1 102 ? -0.158 -4.160 7.371 1.00 90.69 102 LEU A C 1
ATOM 775 O O . LEU A 1 102 ? 0.927 -4.518 6.924 1.00 90.69 102 LEU A O 1
ATOM 779 N N . ASN A 1 103 ? -0.586 -2.896 7.283 1.00 87.25 103 ASN A N 1
ATOM 780 C CA . ASN A 1 103 ? 0.221 -1.837 6.690 1.00 87.25 103 ASN A CA 1
ATOM 781 C C . ASN A 1 103 ? 1.514 -1.574 7.464 1.00 87.25 103 ASN A C 1
ATOM 783 O O . ASN A 1 103 ? 2.552 -1.450 6.829 1.00 87.25 103 ASN A O 1
ATOM 787 N N . LEU A 1 104 ? 1.465 -1.504 8.796 1.00 85.94 104 LEU A N 1
ATOM 788 C CA . LEU A 1 104 ? 2.661 -1.314 9.621 1.00 85.94 104 LEU A CA 1
ATOM 789 C C . LEU A 1 104 ? 3.644 -2.475 9.453 1.00 85.94 104 LEU A C 1
ATOM 791 O O . LEU A 1 104 ? 4.829 -2.246 9.252 1.00 85.94 104 LEU A O 1
ATOM 795 N N . SER A 1 105 ? 3.150 -3.712 9.465 1.00 88.00 105 SER A N 1
ATOM 796 C CA . SER A 1 105 ? 3.997 -4.895 9.301 1.00 88.00 105 SER A CA 1
ATOM 797 C C . SER A 1 105 ? 4.637 -4.974 7.906 1.00 88.00 105 SER A C 1
ATOM 799 O O . SER A 1 105 ? 5.838 -5.214 7.799 1.00 88.00 105 SER A O 1
ATOM 801 N N . ALA A 1 106 ? 3.880 -4.696 6.840 1.00 87.31 106 ALA A N 1
ATOM 802 C CA . ALA A 1 106 ? 4.424 -4.647 5.482 1.00 87.31 106 ALA A CA 1
ATOM 803 C C . ALA A 1 106 ? 5.400 -3.475 5.277 1.00 87.31 106 ALA A C 1
ATOM 805 O O . ALA A 1 106 ? 6.401 -3.630 4.580 1.00 87.31 106 ALA A O 1
ATOM 806 N N . LYS A 1 107 ? 5.132 -2.311 5.888 1.00 81.69 107 LYS A N 1
ATOM 807 C CA . LYS A 1 107 ? 6.065 -1.178 5.887 1.00 81.69 107 LYS A CA 1
ATOM 808 C C . LYS A 1 107 ? 7.363 -1.532 6.598 1.00 81.69 107 LYS A C 1
ATOM 810 O O . LYS A 1 107 ? 8.406 -1.356 5.990 1.00 81.69 107 LYS A O 1
ATOM 815 N N . ALA A 1 108 ? 7.301 -2.129 7.788 1.00 82.62 108 ALA A N 1
ATOM 816 C CA . ALA A 1 108 ? 8.487 -2.586 8.509 1.00 82.62 108 ALA A CA 1
ATOM 817 C C . ALA A 1 108 ? 9.334 -3.555 7.664 1.00 82.62 108 ALA A C 1
ATOM 819 O O . ALA A 1 108 ? 10.554 -3.432 7.621 1.00 82.62 108 ALA A O 1
ATOM 820 N N . PHE A 1 109 ? 8.690 -4.463 6.921 1.00 84.19 109 PHE A N 1
ATOM 821 C CA . PHE A 1 109 ? 9.385 -5.334 5.969 1.00 84.19 109 PHE A CA 1
ATOM 822 C C . PHE A 1 109 ? 10.087 -4.559 4.835 1.00 84.19 109 PHE A C 1
ATOM 824 O O . PHE A 1 109 ? 11.217 -4.879 4.481 1.00 84.19 109 PHE A O 1
ATOM 831 N N . LEU A 1 110 ? 9.425 -3.552 4.258 1.00 79.44 110 LEU A N 1
ATOM 832 C CA . LEU A 1 110 ? 9.952 -2.748 3.145 1.00 79.44 110 LEU A CA 1
ATOM 833 C C . LEU A 1 110 ? 10.999 -1.707 3.574 1.00 79.44 110 LEU A C 1
ATOM 835 O O . LEU A 1 110 ? 11.865 -1.345 2.779 1.00 79.44 110 LEU A O 1
ATOM 839 N N . GLU A 1 111 ? 10.874 -1.172 4.786 1.00 72.25 111 GLU A N 1
ATOM 840 C CA . GLU A 1 111 ? 11.733 -0.130 5.352 1.00 72.25 111 GLU A CA 1
ATOM 841 C C . GLU A 1 111 ? 13.034 -0.704 5.916 1.00 72.25 111 GLU A C 1
ATOM 843 O O . GLU A 1 111 ? 14.077 -0.053 5.813 1.00 72.25 111 GLU A O 1
ATOM 848 N N . GLY A 1 112 ? 13.000 -1.926 6.460 1.00 67.81 112 GLY A N 1
ATOM 849 C CA . GLY A 1 112 ? 14.130 -2.472 7.208 1.00 67.81 112 GLY A CA 1
ATOM 850 C C . GLY A 1 112 ? 14.559 -1.503 8.315 1.00 67.81 112 GLY A C 1
ATOM 851 O O . GLY A 1 112 ? 13.717 -0.895 8.970 1.00 67.81 112 GLY A O 1
ATOM 852 N N . ASP A 1 113 ? 15.868 -1.295 8.467 1.00 52.47 113 ASP A N 1
ATOM 853 C CA . ASP A 1 113 ? 16.439 -0.362 9.455 1.00 52.47 113 ASP A CA 1
ATOM 854 C C . ASP A 1 113 ? 16.407 1.121 9.007 1.00 52.47 113 ASP A C 1
ATOM 856 O O . ASP A 1 113 ? 16.975 1.990 9.669 1.00 52.47 113 ASP A O 1
ATOM 860 N N . SER A 1 114 ? 15.791 1.438 7.860 1.00 53.75 114 SER A N 1
ATOM 861 C CA . SER A 1 114 ? 15.775 2.776 7.250 1.00 53.75 114 SER A CA 1
ATOM 862 C C . SER A 1 114 ? 14.356 3.365 7.248 1.00 53.75 114 SER A C 1
ATOM 864 O O . SER A 1 114 ? 13.587 3.186 6.294 1.00 53.75 114 SER A O 1
ATOM 866 N N . SER A 1 115 ? 14.015 4.087 8.323 1.00 52.44 115 SER A N 1
ATOM 867 C CA . SER A 1 115 ? 12.647 4.551 8.613 1.00 52.44 115 SER A CA 1
ATOM 868 C C . SER A 1 115 ? 12.197 5.839 7.906 1.00 52.44 115 SER A C 1
ATOM 870 O O . SER A 1 115 ? 10.999 6.084 7.825 1.00 52.44 115 SER A O 1
ATOM 872 N N . ASP A 1 116 ? 13.093 6.658 7.344 1.00 53.09 116 ASP A N 1
ATOM 873 C CA . ASP A 1 116 ? 12.764 8.093 7.183 1.00 53.09 116 ASP A CA 1
ATOM 874 C C . ASP A 1 116 ? 12.489 8.590 5.746 1.00 53.09 116 ASP A C 1
ATOM 876 O O . ASP A 1 116 ? 12.391 9.794 5.519 1.00 53.09 116 ASP A O 1
ATOM 880 N N . ILE A 1 117 ? 12.337 7.709 4.749 1.00 54.12 117 ILE A N 1
ATOM 881 C CA . ILE A 1 117 ? 12.223 8.138 3.331 1.00 54.12 117 ILE A CA 1
ATOM 882 C C . ILE A 1 117 ? 10.821 7.928 2.740 1.00 54.12 117 ILE A C 1
ATOM 884 O O . ILE A 1 117 ? 10.468 8.616 1.780 1.00 54.12 117 ILE A O 1
ATOM 888 N N . PHE A 1 118 ? 9.988 7.051 3.319 1.00 50.41 118 PHE A N 1
ATOM 889 C CA . PHE A 1 118 ? 8.645 6.774 2.781 1.00 50.41 118 PHE A CA 1
ATOM 890 C C . PHE A 1 118 ? 7.738 8.004 2.745 1.00 50.41 118 PHE A C 1
ATOM 892 O O . PHE A 1 118 ? 6.812 8.009 1.951 1.00 50.41 118 PHE A O 1
ATOM 899 N N . ASP A 1 119 ? 8.010 9.030 3.555 1.00 50.22 119 ASP A N 1
ATOM 900 C CA . ASP A 1 119 ? 7.204 10.253 3.628 1.00 50.22 119 ASP A CA 1
ATOM 901 C C . ASP A 1 119 ? 7.808 11.434 2.834 1.00 50.22 119 ASP A C 1
ATOM 903 O O . ASP A 1 119 ? 7.278 12.549 2.864 1.00 50.22 119 ASP A O 1
ATOM 907 N N . SER A 1 120 ? 8.914 11.216 2.109 1.00 51.91 120 SER A N 1
ATOM 908 C CA . SER A 1 120 ? 9.631 12.275 1.387 1.00 51.91 120 SER A CA 1
ATOM 909 C C . SER A 1 120 ? 9.243 12.341 -0.098 1.00 51.91 120 SER A C 1
ATOM 911 O O . SER A 1 120 ? 9.689 11.566 -0.942 1.00 51.91 120 SER A O 1
ATOM 913 N N . HIS A 1 121 ? 8.398 13.316 -0.438 1.00 52.84 121 HIS A N 1
ATOM 914 C CA . HIS A 1 121 ? 7.933 13.533 -1.807 1.00 52.84 121 HIS A CA 1
ATOM 915 C C . HIS A 1 121 ? 9.039 14.074 -2.733 1.00 52.84 121 HIS A C 1
ATOM 917 O O . HIS A 1 121 ? 9.546 15.176 -2.529 1.00 52.84 121 HIS A O 1
ATOM 923 N N . ILE A 1 122 ? 9.273 13.410 -3.873 1.00 54.03 122 ILE A N 1
ATOM 924 C CA . ILE A 1 122 ? 10.007 13.979 -5.024 1.00 54.03 122 ILE A CA 1
ATOM 925 C C . ILE A 1 122 ? 9.064 14.843 -5.888 1.00 54.03 122 ILE A C 1
ATOM 927 O O . ILE A 1 122 ? 8.915 14.657 -7.094 1.00 54.03 122 ILE A O 1
ATOM 931 N N . ALA A 1 123 ? 8.358 15.783 -5.262 1.00 50.97 123 ALA A N 1
ATOM 932 C CA . ALA A 1 123 ? 7.574 16.809 -5.959 1.00 50.97 123 ALA A CA 1
ATOM 933 C C . ALA A 1 123 ? 8.161 18.210 -5.720 1.00 50.97 123 ALA A C 1
ATOM 935 O O . ALA A 1 123 ? 7.447 19.215 -5.741 1.00 50.97 123 ALA A O 1
ATOM 936 N N . GLU A 1 124 ? 9.466 18.282 -5.459 1.00 56.59 124 GLU A N 1
ATOM 937 C CA . GLU A 1 124 ? 10.152 19.526 -5.134 1.00 56.59 124 GLU A CA 1
ATOM 938 C C . GLU A 1 124 ? 10.825 20.135 -6.369 1.00 56.59 124 GLU A C 1
ATOM 940 O O . GLU A 1 124 ? 11.491 19.460 -7.147 1.00 56.59 124 GLU A O 1
ATOM 945 N N . LYS A 1 125 ? 10.666 21.453 -6.550 1.00 56.59 125 LYS A N 1
ATOM 946 C CA . LYS A 1 125 ? 11.266 22.211 -7.666 1.00 56.59 125 LYS A CA 1
ATOM 947 C C . LYS A 1 125 ? 12.780 22.432 -7.514 1.00 56.59 125 LYS A C 1
ATOM 949 O O . LYS A 1 125 ? 13.385 23.079 -8.367 1.00 56.59 125 LYS A O 1
ATOM 954 N N . ASP A 1 126 ? 13.381 21.939 -6.434 1.00 77.38 126 ASP A N 1
ATOM 955 C CA . ASP A 1 126 ? 14.805 22.079 -6.145 1.00 77.38 126 ASP A CA 1
ATOM 956 C C . ASP A 1 126 ? 15.586 20.863 -6.667 1.00 77.38 126 ASP A C 1
ATOM 958 O O . ASP A 1 126 ? 15.509 19.761 -6.123 1.00 77.38 126 ASP A O 1
ATOM 962 N N . GLN A 1 127 ? 16.388 21.081 -7.711 1.00 77.50 127 GLN A N 1
ATOM 963 C CA . GLN A 1 127 ? 17.224 20.045 -8.329 1.00 77.50 127 GLN A CA 1
ATOM 964 C C . GLN A 1 127 ? 18.284 19.453 -7.390 1.00 77.50 127 GLN A C 1
ATOM 966 O O . GLN A 1 127 ? 18.786 18.354 -7.643 1.00 77.50 127 GLN A O 1
ATOM 971 N N . LYS A 1 128 ? 18.729 20.187 -6.362 1.00 80.81 128 LYS A N 1
ATOM 972 C CA . LYS A 1 128 ? 19.713 19.666 -5.406 1.00 80.81 128 LYS A CA 1
ATOM 973 C C . LYS A 1 128 ? 19.048 18.641 -4.495 1.00 80.81 128 LYS A C 1
ATOM 975 O O . LYS A 1 128 ? 19.553 17.527 -4.386 1.00 80.81 128 LYS A O 1
ATOM 980 N N . LYS A 1 129 ? 17.896 19.001 -3.930 1.00 79.19 129 LYS A N 1
ATOM 981 C CA . LYS A 1 129 ? 17.105 18.108 -3.081 1.00 79.19 129 LYS A CA 1
ATOM 982 C C . LYS A 1 129 ? 16.572 16.907 -3.847 1.00 79.19 129 LYS A C 1
ATOM 984 O O . LYS A 1 129 ? 16.660 15.799 -3.344 1.00 79.19 129 LYS A O 1
ATOM 989 N N . GLU A 1 130 ? 16.122 17.087 -5.091 1.00 82.56 130 GLU A N 1
ATOM 990 C CA . GLU A 1 130 ? 15.716 15.961 -5.944 1.00 82.56 130 GLU A CA 1
ATOM 991 C C . GLU A 1 130 ? 16.848 14.932 -6.084 1.00 82.56 130 GLU A C 1
ATOM 993 O O . GLU A 1 130 ? 16.633 13.740 -5.890 1.00 82.56 130 GLU A O 1
ATOM 998 N N . ARG A 1 131 ? 18.076 15.380 -6.370 1.00 83.81 131 ARG A N 1
ATOM 999 C CA . ARG A 1 131 ? 19.231 14.476 -6.491 1.00 83.81 131 ARG A CA 1
ATOM 1000 C C . ARG A 1 131 ? 19.578 13.774 -5.183 1.00 83.81 131 ARG A C 1
ATOM 1002 O O . ARG A 1 131 ? 20.008 12.626 -5.221 1.00 83.81 131 ARG A O 1
ATOM 1009 N N . GLU A 1 132 ? 19.422 14.455 -4.057 1.00 84.81 132 GLU A N 1
ATOM 1010 C CA . GLU A 1 132 ? 19.615 13.874 -2.729 1.00 84.81 132 GLU A CA 1
ATOM 1011 C C . GLU A 1 132 ? 18.557 12.802 -2.440 1.00 84.81 132 GLU A C 1
ATOM 1013 O O . GLU A 1 132 ? 18.917 11.668 -2.141 1.00 84.81 132 GLU A O 1
ATOM 1018 N N . LEU A 1 133 ? 17.278 13.101 -2.681 1.00 82.94 133 LEU A N 1
ATOM 1019 C CA . LEU A 1 133 ? 16.177 12.147 -2.535 1.00 82.94 133 LEU A CA 1
ATOM 1020 C C . LEU A 1 133 ? 16.373 10.906 -3.414 1.00 82.94 133 LEU A C 1
ATOM 1022 O O . LEU A 1 133 ? 16.275 9.788 -2.918 1.00 82.94 133 LEU A O 1
ATOM 1026 N N . LEU A 1 134 ? 16.722 11.071 -4.696 1.00 86.94 134 LEU A N 1
ATOM 1027 C CA . LEU A 1 134 ? 16.990 9.935 -5.590 1.00 86.94 134 LEU A CA 1
ATOM 1028 C C . LEU A 1 134 ? 18.140 9.051 -5.070 1.00 86.94 134 LEU A C 1
ATOM 1030 O O . LEU A 1 134 ? 18.087 7.830 -5.216 1.00 86.94 134 LEU A O 1
ATOM 1034 N N . ARG A 1 135 ? 19.175 9.639 -4.450 1.00 86.69 135 ARG A N 1
ATOM 1035 C CA . ARG A 1 135 ? 20.275 8.881 -3.824 1.00 86.69 135 ARG A CA 1
ATOM 1036 C C . ARG A 1 135 ? 19.813 8.124 -2.586 1.00 86.69 135 ARG A C 1
ATOM 1038 O O . ARG A 1 135 ? 20.193 6.967 -2.431 1.00 86.69 135 ARG A O 1
ATOM 1045 N N . GLU A 1 136 ? 18.995 8.745 -1.744 1.00 83.31 136 GLU A N 1
ATOM 1046 C CA . GLU A 1 136 ? 18.409 8.090 -0.573 1.00 83.31 136 GLU A CA 1
ATOM 1047 C C . GLU A 1 136 ? 17.514 6.915 -0.980 1.00 83.31 136 GLU A C 1
ATOM 1049 O O . GLU A 1 136 ? 17.653 5.820 -0.434 1.00 83.31 136 GLU A O 1
ATOM 1054 N N . TRP A 1 137 ? 16.697 7.076 -2.025 1.00 83.88 137 TRP A N 1
ATOM 1055 C CA . TRP A 1 137 ? 15.914 5.975 -2.581 1.00 83.88 137 TRP A CA 1
ATOM 1056 C C . TRP A 1 137 ? 16.800 4.809 -3.029 1.00 83.88 137 TRP A C 1
ATOM 1058 O O . TRP A 1 137 ? 16.519 3.672 -2.657 1.00 83.88 137 TRP A O 1
ATOM 1068 N N . ARG A 1 138 ? 17.921 5.046 -3.725 1.00 85.19 138 ARG A N 1
ATOM 1069 C CA . ARG A 1 138 ? 18.833 3.960 -4.159 1.00 85.19 138 ARG A CA 1
ATOM 1070 C C . ARG A 1 138 ? 19.398 3.124 -3.013 1.00 85.19 138 ARG A C 1
ATOM 1072 O O . ARG A 1 138 ? 19.653 1.938 -3.218 1.00 85.19 138 ARG A O 1
ATOM 1079 N N . LYS A 1 139 ? 19.564 3.692 -1.813 1.00 82.44 139 LYS A N 1
ATOM 1080 C CA . LYS A 1 139 ? 20.026 2.936 -0.633 1.00 82.44 139 LYS A CA 1
ATOM 1081 C C . LYS A 1 139 ? 19.059 1.818 -0.233 1.00 82.44 139 LYS A C 1
ATOM 1083 O O . LYS A 1 139 ? 19.472 0.867 0.420 1.00 82.44 139 LYS A O 1
ATOM 1088 N N . ARG A 1 140 ? 17.801 1.885 -0.679 1.00 77.69 140 ARG A N 1
ATOM 1089 C CA . ARG A 1 140 ? 16.766 0.858 -0.469 1.00 77.69 140 ARG A CA 1
ATOM 1090 C C . ARG A 1 140 ? 16.861 -0.302 -1.468 1.00 77.69 140 ARG A C 1
ATOM 1092 O O . ARG A 1 140 ? 15.947 -1.119 -1.570 1.00 77.69 140 ARG A O 1
ATOM 1099 N N . GLY A 1 141 ? 17.946 -0.362 -2.240 1.00 84.75 141 GLY A N 1
ATOM 1100 C CA . GLY A 1 141 ? 18.222 -1.444 -3.173 1.00 84.75 141 GLY A CA 1
ATOM 1101 C C . GLY A 1 141 ? 17.280 -1.440 -4.387 1.00 84.75 141 GLY A C 1
ATOM 1102 O O . GLY A 1 141 ? 16.944 -0.369 -4.907 1.00 84.75 141 GLY A O 1
ATOM 1103 N N . PRO A 1 142 ? 16.849 -2.622 -4.864 1.00 89.69 142 PRO A N 1
ATOM 1104 C CA . PRO A 1 142 ? 16.063 -2.760 -6.093 1.00 89.69 142 PRO A CA 1
ATOM 1105 C C . PRO A 1 142 ? 14.745 -1.973 -6.106 1.00 89.69 142 PRO A C 1
ATOM 1107 O O . PRO A 1 142 ? 14.385 -1.405 -7.137 1.00 89.69 142 PRO A O 1
ATOM 1110 N N . ILE A 1 143 ? 14.038 -1.884 -4.969 1.00 88.19 143 ILE A N 1
ATOM 1111 C CA . ILE A 1 143 ? 12.781 -1.115 -4.871 1.00 88.19 143 ILE A CA 1
ATOM 1112 C C . ILE A 1 143 ? 13.040 0.363 -5.161 1.00 88.19 143 ILE A C 1
ATOM 1114 O O . ILE A 1 143 ? 12.287 0.986 -5.905 1.00 88.19 143 ILE A O 1
ATOM 1118 N N . GLY A 1 144 ? 14.111 0.918 -4.594 1.00 87.31 144 GLY A N 1
ATOM 1119 C CA . GLY A 1 144 ? 14.471 2.320 -4.763 1.00 87.31 144 GLY A CA 1
ATOM 1120 C C . GLY A 1 144 ? 14.912 2.673 -6.177 1.00 87.31 144 GLY A C 1
ATOM 1121 O O . GLY A 1 144 ? 14.474 3.682 -6.728 1.00 87.31 144 GLY A O 1
ATOM 1122 N N . LYS A 1 145 ? 15.710 1.802 -6.807 1.00 92.12 145 LYS A N 1
ATOM 1123 C CA . LYS A 1 145 ? 16.047 1.925 -8.234 1.00 92.12 145 LYS A CA 1
ATOM 1124 C C . LYS A 1 145 ? 14.786 1.930 -9.097 1.00 92.12 145 LYS A C 1
ATOM 1126 O O . LYS A 1 145 ? 14.619 2.803 -9.947 1.00 92.12 145 LYS A O 1
ATOM 1131 N N . LEU A 1 146 ? 13.861 0.998 -8.839 1.00 93.94 146 LEU A N 1
ATOM 1132 C CA . LEU A 1 146 ? 12.598 0.934 -9.567 1.00 93.94 146 LEU A CA 1
ATOM 1133 C C . LEU A 1 146 ? 11.741 2.189 -9.340 1.00 93.94 146 LEU A C 1
ATOM 1135 O O . LEU A 1 146 ? 11.207 2.721 -10.311 1.00 93.94 146 LEU A O 1
ATOM 1139 N N . HIS A 1 147 ? 11.631 2.681 -8.102 1.00 91.38 147 HIS A N 1
ATOM 1140 C CA . HIS A 1 147 ? 10.930 3.930 -7.785 1.00 91.38 147 HIS A CA 1
ATOM 1141 C C . HIS A 1 147 ? 11.477 5.091 -8.628 1.00 91.38 147 HIS A C 1
ATOM 1143 O O . HIS A 1 147 ? 10.725 5.742 -9.359 1.00 91.38 147 HIS A O 1
ATOM 1149 N N . ASN A 1 148 ? 12.799 5.289 -8.613 1.00 92.56 148 ASN A N 1
ATOM 1150 C CA . ASN A 1 148 ? 13.471 6.336 -9.383 1.00 92.56 148 ASN A CA 1
ATOM 1151 C C . ASN A 1 148 ? 13.219 6.202 -10.889 1.00 92.56 148 ASN A C 1
ATOM 1153 O O . ASN A 1 148 ? 12.931 7.192 -11.568 1.00 92.56 148 ASN A O 1
ATOM 1157 N N . LEU A 1 149 ? 13.286 4.977 -11.415 1.00 95.38 149 LEU A N 1
ATOM 1158 C CA . LEU A 1 149 ? 13.035 4.687 -12.822 1.00 95.38 149 LEU A CA 1
ATOM 1159 C C . LEU A 1 149 ? 11.586 5.003 -13.220 1.00 95.38 149 LEU A C 1
ATOM 1161 O O . LEU A 1 149 ? 11.335 5.661 -14.234 1.00 95.38 149 LEU A O 1
ATOM 1165 N N . VAL A 1 150 ? 10.619 4.585 -12.404 1.00 94.75 150 VAL A N 1
ATOM 1166 C CA . VAL A 1 150 ? 9.197 4.867 -12.621 1.00 94.75 150 VAL A CA 1
ATOM 1167 C C . VAL A 1 150 ? 8.925 6.368 -12.556 1.00 94.75 150 VAL A C 1
ATOM 1169 O O . VAL A 1 150 ? 8.228 6.903 -13.427 1.00 94.75 150 VAL A O 1
ATOM 1172 N N . TYR A 1 151 ? 9.500 7.061 -11.575 1.00 92.00 151 TYR A N 1
ATOM 1173 C CA . TYR A 1 151 ? 9.445 8.515 -11.468 1.00 92.00 151 TYR A CA 1
ATOM 1174 C C . TYR A 1 151 ? 10.015 9.188 -12.730 1.00 92.00 151 TYR A C 1
ATOM 1176 O O . TYR A 1 151 ? 9.345 10.022 -13.353 1.00 92.00 151 TYR A O 1
ATOM 1184 N N . TRP A 1 152 ? 11.196 8.760 -13.187 1.00 92.00 152 TRP A N 1
ATOM 1185 C CA . TRP A 1 152 ? 11.861 9.277 -14.385 1.00 92.00 152 TRP A CA 1
ATOM 1186 C C . TRP A 1 152 ? 11.018 9.131 -15.656 1.00 92.00 152 TRP A C 1
ATOM 1188 O O . TRP A 1 152 ? 10.890 10.098 -16.420 1.00 92.00 152 TRP A O 1
ATOM 1198 N N . ILE A 1 153 ? 10.428 7.949 -15.872 1.00 94.19 153 ILE A N 1
ATOM 1199 C CA . ILE A 1 153 ? 9.550 7.660 -17.016 1.00 94.19 153 ILE A CA 1
ATOM 1200 C C . ILE A 1 153 ? 8.317 8.563 -16.967 1.00 94.19 153 ILE A C 1
ATOM 1202 O O . ILE A 1 153 ? 7.933 9.160 -17.972 1.00 94.19 153 ILE A O 1
ATOM 1206 N N . ARG A 1 154 ? 7.682 8.680 -15.797 1.00 93.31 154 ARG A N 1
ATOM 1207 C CA . ARG A 1 154 ? 6.368 9.319 -15.666 1.00 93.31 154 ARG A CA 1
ATOM 1208 C C . ARG A 1 154 ? 6.418 10.843 -15.623 1.00 93.31 154 ARG A C 1
ATOM 1210 O O . ARG A 1 154 ? 5.417 11.461 -15.989 1.00 93.31 154 ARG A O 1
ATOM 1217 N N . ARG A 1 155 ? 7.534 11.460 -15.215 1.00 89.00 155 ARG A N 1
ATOM 1218 C CA . ARG A 1 155 ? 7.616 12.929 -15.099 1.00 89.00 155 ARG A CA 1
ATOM 1219 C C . ARG A 1 155 ? 7.629 13.659 -16.445 1.00 89.00 155 ARG A C 1
ATOM 1221 O O . ARG A 1 155 ? 7.319 14.844 -16.493 1.00 89.00 155 ARG A O 1
ATOM 1228 N N . ASN A 1 156 ? 8.016 12.987 -17.530 1.00 90.75 156 ASN A N 1
ATOM 1229 C CA . ASN A 1 156 ? 8.195 13.606 -18.842 1.00 90.75 156 ASN A CA 1
ATOM 1230 C C . ASN A 1 156 ? 7.194 13.028 -19.873 1.00 90.75 156 ASN A C 1
ATOM 1232 O O . ASN A 1 156 ? 7.170 11.811 -20.065 1.00 90.75 156 ASN A O 1
ATOM 1236 N N . PRO A 1 157 ? 6.384 13.865 -20.555 1.00 92.88 157 PRO A N 1
ATOM 1237 C CA . PRO A 1 157 ? 5.407 13.398 -21.543 1.00 92.88 157 PRO A CA 1
ATOM 1238 C C . PRO A 1 157 ? 6.015 12.583 -22.689 1.00 92.88 157 PRO A C 1
ATOM 1240 O O . PRO A 1 157 ? 5.488 11.522 -23.009 1.00 92.88 157 PRO A O 1
ATOM 1243 N N . GLN A 1 158 ? 7.156 13.008 -23.241 1.00 91.62 158 GLN A N 1
ATOM 1244 C CA . GLN A 1 158 ? 7.813 12.294 -24.339 1.00 91.62 158 GLN A CA 1
ATOM 1245 C C . GLN A 1 158 ? 8.295 10.900 -23.913 1.00 91.62 158 GLN A C 1
ATOM 1247 O O . GLN A 1 158 ? 8.180 9.943 -24.671 1.00 91.62 158 GLN A O 1
ATOM 1252 N N . ARG A 1 159 ? 8.779 10.745 -22.674 1.00 93.75 159 ARG A N 1
ATOM 1253 C CA . ARG A 1 159 ? 9.167 9.430 -22.128 1.00 93.75 159 ARG A CA 1
ATOM 1254 C C . ARG A 1 159 ? 7.968 8.513 -21.942 1.00 93.75 159 ARG A C 1
ATOM 1256 O O . ARG A 1 159 ? 8.071 7.320 -22.209 1.00 93.75 159 ARG A O 1
ATOM 1263 N N . ARG A 1 160 ? 6.826 9.060 -21.522 1.00 94.12 160 ARG A N 1
ATOM 1264 C CA . ARG A 1 160 ? 5.568 8.306 -21.429 1.00 94.12 160 ARG A CA 1
ATOM 1265 C C . ARG A 1 160 ? 5.103 7.835 -22.802 1.00 94.12 160 ARG A C 1
ATOM 1267 O O . ARG A 1 160 ? 4.690 6.688 -22.930 1.00 94.12 160 ARG A O 1
ATOM 1274 N N . GLU A 1 161 ? 5.169 8.701 -23.806 1.00 92.12 161 GLU A N 1
ATOM 1275 C CA . GLU A 1 161 ? 4.819 8.357 -25.187 1.00 92.12 161 GLU A CA 1
ATOM 1276 C C . GLU A 1 161 ? 5.755 7.289 -25.753 1.00 92.12 161 GLU A C 1
ATOM 1278 O O . GLU A 1 161 ? 5.270 6.291 -26.283 1.00 92.12 161 GLU A O 1
ATOM 1283 N N . LEU A 1 162 ? 7.070 7.431 -25.552 1.00 90.06 162 LEU A N 1
ATOM 1284 C CA . LEU A 1 162 ? 8.054 6.420 -25.938 1.00 90.06 162 LEU A CA 1
ATOM 1285 C C . LEU A 1 162 ? 7.763 5.077 -25.258 1.00 90.06 162 LEU A C 1
ATOM 1287 O O . LEU A 1 162 ? 7.630 4.065 -25.941 1.00 90.06 162 LEU A O 1
ATOM 1291 N N . PHE A 1 163 ? 7.569 5.064 -23.936 1.00 93.56 163 PHE A N 1
ATOM 1292 C CA . PHE A 1 163 ? 7.231 3.843 -23.201 1.00 93.56 163 PHE A CA 1
ATOM 1293 C C . PHE A 1 163 ? 5.958 3.182 -23.757 1.00 93.56 163 PHE A C 1
ATOM 1295 O O . PHE A 1 163 ? 5.937 1.981 -24.022 1.00 93.56 163 PHE A O 1
ATOM 1302 N N . LEU A 1 164 ? 4.903 3.965 -24.012 1.00 92.12 164 LEU A N 1
ATOM 1303 C CA . LEU A 1 164 ? 3.661 3.447 -24.591 1.00 92.12 164 LEU A CA 1
ATOM 1304 C C . LEU A 1 164 ? 3.835 2.950 -26.029 1.00 92.12 164 LEU A C 1
ATOM 1306 O O . LEU A 1 164 ? 3.197 1.960 -26.396 1.00 92.12 164 LEU A O 1
ATOM 1310 N N . SER A 1 165 ? 4.691 3.582 -26.833 1.00 89.06 165 SER A N 1
ATOM 1311 C CA . SER A 1 165 ? 4.990 3.124 -28.194 1.00 89.06 165 SER A CA 1
ATOM 1312 C C . SER A 1 165 ? 5.628 1.732 -28.185 1.00 89.06 165 SER A C 1
ATOM 1314 O O . SER A 1 165 ? 5.120 0.837 -28.866 1.00 89.06 165 SER A O 1
ATOM 1316 N N . ILE A 1 166 ? 6.604 1.509 -27.293 1.00 88.44 166 ILE A N 1
ATOM 1317 C CA . ILE A 1 166 ? 7.256 0.211 -27.078 1.00 88.44 166 ILE A CA 1
ATOM 1318 C C . ILE A 1 166 ? 6.217 -0.827 -26.647 1.00 88.44 166 ILE A C 1
ATOM 1320 O O . ILE A 1 166 ? 6.131 -1.891 -27.255 1.00 88.44 166 ILE A O 1
ATOM 1324 N N . THR A 1 167 ? 5.367 -0.503 -25.661 1.00 87.75 167 THR A N 1
ATOM 1325 C CA . THR A 1 167 ? 4.313 -1.428 -25.188 1.00 87.75 167 THR A CA 1
ATOM 1326 C C . THR A 1 167 ? 3.279 -1.746 -26.264 1.00 87.75 167 THR A C 1
ATOM 1328 O O . THR A 1 167 ? 2.661 -2.799 -26.233 1.00 87.75 167 THR A O 1
ATOM 1331 N N . SER A 1 168 ? 3.060 -0.847 -27.223 1.00 85.00 168 SER A N 1
ATOM 1332 C CA . SER A 1 168 ? 2.075 -1.045 -28.291 1.00 85.00 168 SER A CA 1
ATOM 1333 C C . SER A 1 168 ? 2.644 -1.826 -29.478 1.00 85.00 168 SER A C 1
ATOM 1335 O O . SER A 1 168 ? 1.930 -2.013 -30.462 1.00 85.00 168 SER A O 1
ATOM 1337 N N . GLY A 1 169 ? 3.919 -2.232 -29.429 1.00 76.75 169 GLY A N 1
ATOM 1338 C CA . GLY A 1 169 ? 4.617 -2.813 -30.576 1.00 76.75 169 GLY A CA 1
ATOM 1339 C C . GLY A 1 169 ? 4.771 -1.825 -31.737 1.00 76.75 169 GLY A C 1
ATOM 1340 O O . GLY A 1 169 ? 4.923 -2.237 -32.883 1.00 76.75 169 GLY A O 1
ATOM 1341 N N . LYS A 1 170 ? 4.693 -0.514 -31.468 1.00 72.25 170 LYS A N 1
ATOM 1342 C CA . LYS A 1 170 ? 4.994 0.529 -32.451 1.00 72.25 170 LYS A CA 1
ATOM 1343 C C . LYS A 1 170 ? 6.491 0.777 -32.389 1.00 72.25 170 LYS A C 1
ATOM 1345 O O . LYS A 1 170 ? 6.966 1.579 -31.594 1.00 72.25 170 LYS A O 1
ATOM 1350 N N . VAL A 1 171 ? 7.208 0.000 -33.183 1.00 63.88 171 VAL A N 1
ATOM 1351 C CA . VAL A 1 171 ? 8.664 -0.048 -33.190 1.00 63.88 171 VAL A CA 1
ATOM 1352 C C . VAL A 1 171 ? 9.143 0.859 -34.317 1.00 63.88 171 VAL A C 1
ATOM 1354 O O . VAL A 1 171 ? 8.849 0.596 -35.482 1.00 63.88 171 VAL A O 1
ATOM 1357 N N . ASP A 1 172 ? 9.807 1.966 -33.989 1.00 67.25 172 ASP A N 1
ATOM 1358 C CA . ASP A 1 172 ? 10.457 2.778 -35.019 1.00 67.25 172 ASP A CA 1
ATOM 1359 C C . ASP A 1 172 ? 11.722 2.072 -35.554 1.00 67.25 172 ASP A C 1
ATOM 1361 O O . ASP A 1 172 ? 12.156 1.037 -35.037 1.00 67.25 172 ASP A O 1
ATOM 1365 N N . GLN A 1 173 ? 12.320 2.616 -36.619 1.00 63.66 173 GLN A N 1
ATOM 1366 C CA . GLN A 1 173 ? 13.522 2.040 -37.233 1.00 63.66 173 GLN A CA 1
ATOM 1367 C C . GLN A 1 173 ? 14.695 1.882 -36.254 1.00 63.66 173 GLN A C 1
ATOM 1369 O O . GLN A 1 173 ? 15.485 0.958 -36.426 1.00 63.66 173 GLN A O 1
ATOM 1374 N N . SER A 1 174 ? 14.810 2.743 -35.237 1.00 65.88 174 SER A N 1
ATOM 1375 C CA . SER A 1 174 ? 15.900 2.681 -34.257 1.00 65.88 174 SER A CA 1
ATOM 1376 C C . SER A 1 174 ? 15.741 1.491 -33.314 1.00 65.88 174 SER A C 1
ATOM 1378 O O . SER A 1 174 ? 16.703 0.774 -33.051 1.00 65.88 174 SER A O 1
ATOM 1380 N N . ILE A 1 175 ? 14.509 1.210 -32.888 1.00 66.69 175 ILE A N 1
ATOM 1381 C CA . ILE A 1 175 ? 14.209 0.076 -32.015 1.00 66.69 175 ILE A CA 1
ATOM 1382 C C . ILE A 1 175 ? 14.327 -1.248 -32.792 1.00 66.69 175 ILE A C 1
ATOM 1384 O O . ILE A 1 175 ? 14.855 -2.222 -32.260 1.00 66.69 175 ILE A O 1
ATOM 1388 N N . MET A 1 176 ? 13.907 -1.282 -34.065 1.00 67.50 176 MET A N 1
ATOM 1389 C CA . MET A 1 176 ? 14.088 -2.455 -34.938 1.00 67.50 176 MET A CA 1
ATOM 1390 C C . MET A 1 176 ? 15.563 -2.748 -35.230 1.00 67.50 176 MET A C 1
ATOM 1392 O O . MET A 1 176 ? 15.945 -3.913 -35.296 1.00 67.50 176 MET A O 1
ATOM 1396 N N . ALA A 1 177 ? 16.386 -1.711 -35.412 1.00 68.75 177 ALA A N 1
ATOM 1397 C CA . ALA A 1 177 ? 17.820 -1.873 -35.641 1.00 68.75 177 ALA A CA 1
ATOM 1398 C C . ALA A 1 177 ? 18.537 -2.465 -34.417 1.00 68.75 177 ALA A C 1
ATOM 1400 O O . ALA A 1 177 ? 19.455 -3.262 -34.584 1.00 68.75 177 ALA A O 1
ATOM 1401 N N . GLU A 1 178 ? 18.092 -2.110 -33.209 1.00 66.94 178 GLU A N 1
ATOM 1402 C CA . GLU A 1 178 ? 18.701 -2.563 -31.954 1.00 66.94 178 GLU A CA 1
ATOM 1403 C C . GLU A 1 178 ? 18.190 -3.941 -31.492 1.00 66.94 178 GLU A C 1
ATOM 1405 O O . GLU A 1 178 ? 18.952 -4.747 -30.965 1.00 66.94 178 GLU A O 1
ATOM 1410 N N . LEU A 1 179 ? 16.895 -4.229 -31.667 1.00 67.06 179 LEU A N 1
ATOM 1411 C CA . LEU A 1 179 ? 16.241 -5.409 -31.075 1.00 67.06 179 LEU A CA 1
ATOM 1412 C C . LEU A 1 179 ? 15.788 -6.459 -32.092 1.00 67.06 179 LEU A C 1
ATOM 1414 O O . LEU A 1 179 ? 15.407 -7.562 -31.701 1.00 67.06 179 LEU A O 1
ATOM 1418 N N . GLY A 1 180 ? 15.783 -6.131 -33.384 1.00 69.75 180 GLY A N 1
ATOM 1419 C CA . GLY A 1 180 ? 15.164 -6.967 -34.405 1.00 69.75 180 GLY A CA 1
ATOM 1420 C C . GLY A 1 180 ? 13.637 -6.999 -34.284 1.00 69.75 180 GLY A C 1
ATOM 1421 O O . GLY A 1 180 ? 12.990 -5.983 -34.020 1.00 69.75 180 GLY A O 1
ATOM 1422 N N . VAL A 1 181 ? 13.040 -8.171 -34.521 1.00 66.50 181 VAL A N 1
ATOM 1423 C CA . VAL A 1 181 ? 11.582 -8.337 -34.452 1.00 66.50 181 VAL A CA 1
ATOM 1424 C C . VAL A 1 181 ? 11.129 -8.325 -32.994 1.00 66.50 181 VAL A C 1
ATOM 1426 O O . VAL A 1 181 ? 11.475 -9.209 -32.215 1.00 66.50 181 VAL A O 1
ATOM 1429 N N . TRP A 1 182 ? 10.311 -7.338 -32.642 1.00 72.19 182 TRP A N 1
ATOM 1430 C CA . TRP A 1 182 ? 9.794 -7.152 -31.292 1.00 72.19 182 TRP A CA 1
ATOM 1431 C C . TRP A 1 182 ? 8.296 -7.457 -31.240 1.00 72.19 182 TRP A C 1
ATOM 1433 O O . TRP A 1 182 ? 7.482 -6.757 -31.846 1.00 72.19 182 TRP A O 1
ATOM 1443 N N . PHE A 1 183 ? 7.931 -8.500 -30.497 1.00 72.44 183 PHE A N 1
ATOM 1444 C CA . PHE A 1 183 ? 6.540 -8.862 -30.242 1.00 72.44 183 PHE A CA 1
ATOM 1445 C C . PHE A 1 183 ? 6.174 -8.523 -28.804 1.00 72.44 183 PHE A C 1
ATOM 1447 O O . PHE A 1 183 ? 6.867 -8.914 -27.869 1.00 72.44 183 PHE A O 1
ATOM 1454 N N . VAL A 1 184 ? 5.054 -7.822 -28.633 1.00 77.81 184 VAL A N 1
ATOM 1455 C CA . VAL A 1 184 ? 4.483 -7.554 -27.312 1.00 77.81 184 VAL A CA 1
ATOM 1456 C C . VAL A 1 184 ? 3.195 -8.337 -27.166 1.00 77.81 184 VAL A C 1
ATOM 1458 O O . VAL A 1 184 ? 2.297 -8.215 -28.003 1.00 77.81 184 VAL A O 1
ATOM 1461 N N . ASP A 1 185 ? 3.116 -9.103 -26.082 1.00 80.06 185 ASP A N 1
ATOM 1462 C CA . ASP A 1 185 ? 1.904 -9.787 -25.643 1.00 80.06 185 ASP A CA 1
ATOM 1463 C C . ASP A 1 185 ? 0.723 -8.800 -25.562 1.00 80.06 185 ASP A C 1
ATOM 1465 O O . ASP A 1 185 ? 0.837 -7.703 -25.004 1.00 80.06 185 ASP A O 1
ATOM 1469 N N . ASP A 1 186 ? -0.428 -9.184 -26.120 1.00 82.12 186 ASP A N 1
ATOM 1470 C CA . ASP A 1 186 ? -1.621 -8.332 -26.179 1.00 82.12 186 ASP A CA 1
ATOM 1471 C C . ASP A 1 186 ? -2.093 -7.855 -24.795 1.00 82.12 186 ASP A C 1
ATOM 1473 O O . ASP A 1 186 ? -2.618 -6.747 -24.665 1.00 82.12 186 ASP A O 1
ATOM 1477 N N . THR A 1 187 ? -1.853 -8.634 -23.738 1.00 84.88 187 THR A N 1
ATOM 1478 C CA . THR A 1 187 ? -2.196 -8.283 -22.350 1.00 84.88 187 THR A CA 1
ATOM 1479 C C . THR A 1 187 ? -1.314 -7.180 -21.760 1.00 84.88 187 THR A C 1
ATOM 1481 O O . THR A 1 187 ? -1.647 -6.635 -20.697 1.00 84.88 187 THR A O 1
ATOM 1484 N N . LEU A 1 188 ? -0.191 -6.860 -22.413 1.00 85.38 188 LEU A N 1
ATOM 1485 C CA . LEU A 1 188 ? 0.745 -5.805 -22.022 1.00 85.38 188 LEU A CA 1
ATOM 1486 C C . LEU A 1 188 ? 0.564 -4.521 -22.842 1.00 85.38 188 LEU A C 1
ATOM 1488 O O . LEU A 1 188 ? 1.046 -3.460 -22.428 1.00 85.38 188 LEU A O 1
ATOM 1492 N N . LYS A 1 189 ? -0.158 -4.582 -23.968 1.00 86.50 189 LYS A N 1
ATOM 1493 C CA . LYS A 1 189 ? -0.347 -3.438 -24.865 1.00 86.50 189 LYS A CA 1
ATOM 1494 C C . LYS A 1 189 ? -1.026 -2.265 -24.162 1.00 86.50 189 LYS A C 1
ATOM 1496 O O . LYS A 1 189 ? -2.068 -2.400 -23.524 1.00 86.50 189 LYS A O 1
ATOM 1501 N N . GLY A 1 190 ? -0.411 -1.087 -24.276 1.00 86.62 190 GLY A N 1
ATOM 1502 C CA . GLY A 1 190 ? -0.907 0.156 -23.681 1.00 86.62 190 GLY A CA 1
ATOM 1503 C C . GLY A 1 190 ? -0.757 0.250 -22.158 1.00 86.62 190 GLY A C 1
ATOM 1504 O O . GLY A 1 190 ? -1.218 1.226 -21.557 1.00 86.62 190 GLY A O 1
ATOM 1505 N N . LEU A 1 191 ? -0.116 -0.724 -21.502 1.00 92.00 191 LEU A N 1
ATOM 1506 C CA . LEU A 1 191 ? 0.150 -0.639 -20.071 1.00 92.00 191 LEU A CA 1
ATOM 1507 C C . LEU A 1 191 ? 1.305 0.324 -19.777 1.00 92.00 191 LEU A C 1
ATOM 1509 O O . LEU A 1 191 ? 2.404 0.196 -20.296 1.00 92.00 191 LEU A O 1
ATOM 1513 N N . MET A 1 192 ? 1.075 1.246 -18.843 1.00 94.81 192 MET A N 1
ATOM 1514 C CA . MET A 1 192 ? 2.118 2.100 -18.266 1.00 94.81 192 MET A CA 1
ATOM 1515 C C . MET A 1 192 ? 2.663 1.502 -16.958 1.00 94.81 192 MET A C 1
ATOM 1517 O O . MET A 1 192 ? 1.934 0.811 -16.231 1.00 94.81 192 MET A O 1
ATOM 1521 N N . VAL A 1 193 ? 3.904 1.845 -16.601 1.00 94.62 193 VAL A N 1
ATOM 1522 C CA . VAL A 1 193 ? 4.421 1.670 -15.232 1.00 94.62 193 VAL A CA 1
ATOM 1523 C C . VAL A 1 193 ? 3.532 2.380 -14.201 1.00 94.62 193 VAL A C 1
ATOM 1525 O O . VAL A 1 193 ? 2.982 3.462 -14.454 1.00 94.62 193 VAL A O 1
ATOM 1528 N N . LYS A 1 194 ? 3.367 1.772 -13.024 1.00 90.62 194 LYS A N 1
ATOM 1529 C CA . LYS A 1 194 ? 2.587 2.340 -11.918 1.00 90.62 194 LYS A CA 1
ATOM 1530 C C . LYS A 1 194 ? 3.524 3.050 -10.953 1.00 90.62 194 LYS A C 1
ATOM 1532 O O . LYS A 1 194 ? 4.436 2.408 -10.464 1.00 90.62 194 LYS A O 1
ATOM 1537 N N . ALA A 1 195 ? 3.267 4.329 -10.686 1.00 86.75 195 ALA A N 1
ATOM 1538 C CA . ALA A 1 195 ? 3.892 5.008 -9.557 1.00 86.75 195 ALA A CA 1
ATOM 1539 C C . ALA A 1 195 ? 3.314 4.453 -8.255 1.00 86.75 195 ALA A C 1
ATOM 1541 O O . ALA A 1 195 ? 2.102 4.218 -8.158 1.00 86.75 195 ALA A O 1
ATOM 1542 N N . ASP A 1 196 ? 4.185 4.254 -7.285 1.00 79.31 196 ASP A N 1
ATOM 1543 C CA . ASP A 1 196 ? 3.815 4.108 -5.895 1.00 79.31 196 ASP A CA 1
ATOM 1544 C C . ASP A 1 196 ? 3.302 5.443 -5.323 1.00 79.31 196 ASP A C 1
ATOM 1546 O O . ASP A 1 196 ? 3.390 6.515 -5.926 1.00 79.31 196 ASP A O 1
ATOM 1550 N N . ASN A 1 197 ? 2.637 5.336 -4.181 1.00 68.94 197 ASN A N 1
ATOM 1551 C CA . ASN A 1 197 ? 2.237 6.444 -3.339 1.00 68.94 197 ASN A CA 1
ATOM 1552 C C . ASN A 1 197 ? 2.712 6.168 -1.909 1.00 68.94 197 ASN A C 1
ATOM 1554 O O . ASN A 1 197 ? 2.348 5.172 -1.284 1.00 68.94 197 ASN A O 1
ATOM 1558 N N . ASP A 1 198 ? 3.506 7.099 -1.411 1.00 56.09 198 ASP A N 1
ATOM 1559 C CA . ASP A 1 198 ? 4.190 7.142 -0.116 1.00 56.09 198 ASP A CA 1
ATOM 1560 C C . ASP A 1 198 ? 3.330 6.677 1.078 1.00 56.09 198 ASP A C 1
ATOM 1562 O O . ASP A 1 198 ? 3.763 5.959 1.981 1.00 56.09 198 ASP A O 1
ATOM 1566 N N . THR A 1 199 ? 2.031 6.983 1.045 1.00 52.72 199 THR A N 1
ATOM 1567 C CA . THR A 1 199 ? 1.143 6.713 2.184 1.00 52.72 199 THR A CA 1
ATOM 1568 C C . THR A 1 199 ? 0.869 5.230 2.473 1.00 52.72 199 THR A C 1
ATOM 1570 O 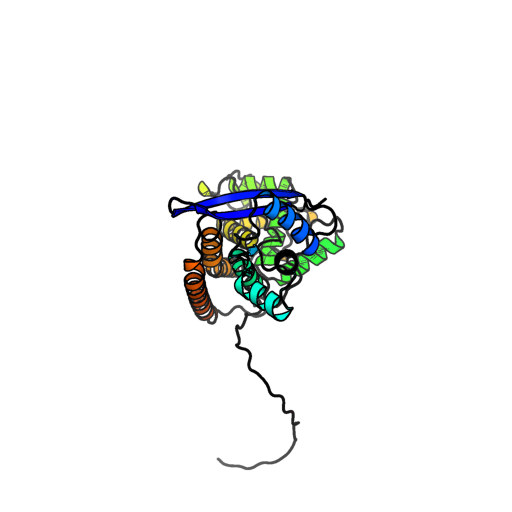O . THR A 1 199 ? 0.429 4.921 3.583 1.00 52.72 199 THR A O 1
ATOM 1573 N N . ARG A 1 200 ? 1.050 4.296 1.521 1.00 66.25 200 ARG A N 1
ATOM 1574 C CA . ARG A 1 200 ? 0.597 2.895 1.690 1.00 66.25 200 ARG A CA 1
ATOM 1575 C C . ARG A 1 200 ? 1.485 1.890 0.967 1.00 66.25 200 ARG A C 1
ATOM 1577 O O . ARG A 1 200 ? 1.613 1.952 -0.249 1.00 66.25 200 ARG A O 1
ATOM 1584 N N . TRP A 1 201 ? 1.946 0.866 1.683 1.00 82.56 201 TRP A N 1
ATOM 1585 C CA . TRP A 1 201 ? 2.759 -0.235 1.138 1.00 82.56 201 TRP A CA 1
ATOM 1586 C C . TRP A 1 201 ? 2.127 -0.927 -0.096 1.00 82.56 201 TRP A C 1
ATOM 1588 O O . TRP A 1 201 ? 2.831 -1.383 -0.995 1.00 82.56 201 TRP A O 1
ATOM 1598 N N . ASN A 1 202 ? 0.786 -0.950 -0.180 1.00 84.19 202 ASN A N 1
ATOM 1599 C CA . ASN A 1 202 ? 0.030 -1.487 -1.319 1.00 84.19 202 ASN A CA 1
ATOM 1600 C C . ASN A 1 202 ? 0.472 -0.886 -2.662 1.00 84.19 202 ASN A C 1
ATOM 1602 O O . ASN A 1 202 ? 0.430 -1.555 -3.693 1.00 84.19 202 ASN A O 1
ATOM 1606 N N . SER A 1 203 ? 0.837 0.394 -2.684 1.00 86.19 203 SER A N 1
ATOM 1607 C CA . SER A 1 203 ? 1.222 1.081 -3.913 1.00 86.19 203 SER A CA 1
ATOM 1608 C C . SER A 1 203 ? 2.600 0.629 -4.405 1.00 86.19 203 SER A C 1
ATOM 1610 O O . SER A 1 203 ? 2.752 0.398 -5.604 1.00 86.19 203 SER A O 1
ATOM 1612 N N . VAL A 1 204 ? 3.540 0.386 -3.485 1.00 87.50 204 VAL A N 1
ATOM 1613 C CA . VAL A 1 204 ? 4.850 -0.217 -3.765 1.00 87.50 204 VAL A CA 1
ATOM 1614 C C . VAL A 1 204 ? 4.671 -1.625 -4.313 1.00 87.50 204 VAL A C 1
ATOM 1616 O O . VAL A 1 204 ? 5.204 -1.931 -5.378 1.00 87.50 204 VAL A O 1
ATOM 1619 N N . TYR A 1 205 ? 3.829 -2.451 -3.680 1.00 89.25 205 TYR A N 1
ATOM 1620 C CA . TYR A 1 205 ? 3.494 -3.774 -4.216 1.00 89.25 205 TYR A CA 1
ATOM 1621 C C . TYR A 1 205 ? 2.969 -3.681 -5.656 1.00 89.25 205 TYR A C 1
ATOM 1623 O O . TYR A 1 205 ? 3.429 -4.385 -6.551 1.00 89.25 205 TYR A O 1
ATOM 1631 N N . LEU A 1 206 ? 2.015 -2.782 -5.915 1.00 90.31 206 LEU A N 1
ATOM 1632 C CA . LEU A 1 206 ? 1.426 -2.623 -7.246 1.00 90.31 206 LEU A CA 1
ATOM 1633 C C . LEU A 1 206 ? 2.410 -2.056 -8.281 1.00 90.31 206 LEU A C 1
ATOM 1635 O O . LEU A 1 206 ? 2.261 -2.374 -9.465 1.00 90.31 206 LEU A O 1
ATOM 1639 N N . MET A 1 207 ? 3.373 -1.229 -7.864 1.00 93.81 207 MET A N 1
ATOM 1640 C CA . MET A 1 207 ? 4.476 -0.755 -8.701 1.00 93.81 207 MET A CA 1
ATOM 1641 C C . MET A 1 207 ? 5.367 -1.927 -9.106 1.00 93.81 207 MET A C 1
ATOM 1643 O O . MET A 1 207 ? 5.518 -2.177 -10.303 1.00 93.81 207 MET A O 1
ATOM 1647 N N . VAL A 1 208 ? 5.884 -2.680 -8.132 1.00 92.00 208 VAL A N 1
ATOM 1648 C CA . VAL A 1 208 ? 6.797 -3.804 -8.375 1.00 92.00 208 VAL A CA 1
ATOM 1649 C C . VAL A 1 208 ? 6.105 -4.902 -9.187 1.00 92.00 208 VAL A C 1
ATOM 1651 O O . VAL A 1 208 ? 6.614 -5.319 -10.224 1.00 92.00 208 VAL A O 1
ATOM 1654 N N . HIS A 1 209 ? 4.881 -5.289 -8.819 1.00 90.81 209 HIS A N 1
ATOM 1655 C CA . HIS A 1 209 ? 4.100 -6.281 -9.560 1.00 90.81 209 HIS A CA 1
ATOM 1656 C C . HIS A 1 209 ? 3.828 -5.838 -11.009 1.00 90.81 209 HIS A C 1
ATOM 1658 O O . HIS A 1 209 ? 3.817 -6.653 -11.933 1.00 90.81 209 HIS A O 1
ATOM 1664 N N . ARG A 1 210 ? 3.580 -4.540 -11.254 1.00 93.25 210 ARG A N 1
ATOM 1665 C CA . ARG A 1 210 ? 3.438 -4.020 -12.625 1.00 93.25 210 ARG A CA 1
ATOM 1666 C C . ARG A 1 210 ? 4.773 -4.040 -13.366 1.00 93.25 210 ARG A C 1
ATOM 1668 O O . ARG A 1 210 ? 4.765 -4.363 -14.549 1.00 93.25 210 ARG A O 1
ATOM 1675 N N . ALA A 1 211 ? 5.868 -3.687 -12.704 1.00 95.31 211 ALA A N 1
ATOM 1676 C CA . ALA A 1 211 ? 7.193 -3.660 -13.304 1.00 95.31 211 ALA A CA 1
ATOM 1677 C C . ALA A 1 211 ? 7.651 -5.056 -13.734 1.00 95.31 211 ALA A C 1
ATOM 1679 O O . ALA A 1 211 ? 8.089 -5.202 -14.865 1.00 95.31 211 ALA A O 1
ATOM 1680 N N . LEU A 1 212 ? 7.432 -6.087 -12.911 1.00 91.88 212 LEU A N 1
ATOM 1681 C CA . LEU A 1 212 ? 7.751 -7.477 -13.265 1.00 91.88 212 LEU A CA 1
ATOM 1682 C C . LEU A 1 212 ? 7.027 -7.934 -14.541 1.00 91.88 212 LEU A C 1
ATOM 1684 O O . LEU A 1 212 ? 7.630 -8.564 -15.402 1.00 91.88 212 LEU A O 1
ATOM 1688 N N . ARG A 1 213 ? 5.754 -7.548 -14.716 1.00 91.88 213 ARG A N 1
ATOM 1689 C CA . ARG A 1 213 ? 5.002 -7.815 -15.958 1.00 91.88 213 ARG A CA 1
ATOM 1690 C C . ARG A 1 213 ? 5.516 -7.041 -17.172 1.00 91.88 213 ARG A C 1
ATOM 1692 O O . ARG A 1 213 ? 5.227 -7.429 -18.295 1.00 91.88 213 ARG A O 1
ATOM 1699 N N . LEU A 1 214 ? 6.191 -5.917 -16.950 1.00 93.06 214 LEU A N 1
ATOM 1700 C CA . LEU A 1 214 ? 6.723 -5.042 -17.991 1.00 93.06 214 LEU A CA 1
ATOM 1701 C C . LEU A 1 214 ? 8.252 -5.131 -18.080 1.00 93.06 214 LEU A C 1
ATOM 1703 O O . LEU A 1 214 ? 8.846 -4.236 -18.671 1.00 93.06 214 LEU A O 1
ATOM 1707 N N . ARG A 1 215 ? 8.887 -6.163 -17.502 1.00 92.56 215 ARG A N 1
ATOM 1708 C CA . ARG A 1 215 ? 10.349 -6.275 -17.392 1.00 92.56 215 ARG A CA 1
ATOM 1709 C C . ARG A 1 215 ? 11.042 -6.033 -18.728 1.00 92.56 215 ARG A C 1
ATOM 1711 O O . ARG A 1 215 ? 11.817 -5.092 -18.838 1.00 92.56 215 ARG A O 1
ATOM 1718 N N . ASP A 1 216 ? 10.679 -6.799 -19.754 1.00 88.94 216 ASP A N 1
ATOM 1719 C CA . ASP A 1 216 ? 11.339 -6.708 -21.061 1.00 88.94 216 ASP A CA 1
ATOM 1720 C C . ASP A 1 216 ? 11.131 -5.330 -21.707 1.00 88.94 216 ASP A C 1
ATOM 1722 O O . ASP A 1 216 ? 12.040 -4.763 -22.305 1.00 88.94 216 ASP A O 1
ATOM 1726 N N . ILE A 1 217 ? 9.943 -4.744 -21.532 1.00 90.94 217 ILE A N 1
ATOM 1727 C CA . ILE A 1 217 ? 9.623 -3.393 -22.013 1.00 90.94 217 ILE A CA 1
ATOM 1728 C C . ILE A 1 217 ? 10.468 -2.341 -21.284 1.00 90.94 217 ILE A C 1
ATOM 1730 O O . ILE A 1 217 ? 10.941 -1.391 -21.909 1.00 90.94 217 ILE A O 1
ATOM 1734 N N . ILE A 1 218 ? 10.638 -2.483 -19.968 1.00 94.81 218 ILE A N 1
ATOM 1735 C CA . ILE A 1 218 ? 11.456 -1.590 -19.145 1.00 94.81 218 ILE A CA 1
ATOM 1736 C C . ILE A 1 218 ? 12.924 -1.701 -19.560 1.00 94.81 218 ILE A C 1
ATOM 1738 O O . ILE A 1 218 ? 13.555 -0.671 -19.791 1.00 94.81 218 ILE A O 1
ATOM 1742 N N . ASP A 1 219 ? 13.437 -2.917 -19.738 1.00 92.00 219 ASP A N 1
ATOM 1743 C CA . ASP A 1 219 ? 14.815 -3.160 -20.167 1.00 92.00 219 ASP A CA 1
ATOM 1744 C C . ASP A 1 219 ? 15.073 -2.550 -21.557 1.00 92.00 219 ASP A C 1
ATOM 1746 O O . ASP A 1 219 ? 16.082 -1.872 -21.767 1.00 92.00 219 ASP A O 1
ATOM 1750 N N . VAL A 1 220 ? 14.129 -2.699 -22.495 1.00 89.38 220 VAL A N 1
ATOM 1751 C CA . VAL A 1 220 ? 14.179 -2.047 -23.814 1.00 89.38 220 VAL A CA 1
ATOM 1752 C C . VAL A 1 220 ? 14.160 -0.526 -23.697 1.00 89.38 220 VAL A C 1
ATOM 1754 O O . VAL A 1 220 ? 14.997 0.148 -24.299 1.00 89.38 220 VAL A O 1
ATOM 1757 N N . PHE A 1 221 ? 13.239 0.030 -22.910 1.00 92.31 221 PHE A N 1
ATOM 1758 C CA . PHE A 1 221 ? 13.165 1.471 -22.689 1.00 92.31 221 PHE A CA 1
ATOM 1759 C C . PHE A 1 221 ? 14.487 2.019 -22.132 1.00 92.31 221 PHE A C 1
ATOM 1761 O O . PHE A 1 221 ? 14.974 3.048 -22.605 1.00 92.31 221 PHE A O 1
ATOM 1768 N N . CYS A 1 222 ? 15.091 1.331 -21.160 1.00 93.56 222 CYS A N 1
ATOM 1769 C CA . CYS A 1 222 ? 16.377 1.708 -20.582 1.00 93.56 222 CYS A CA 1
ATOM 1770 C C . CYS A 1 222 ? 17.500 1.678 -21.624 1.00 93.56 222 CYS A C 1
ATOM 1772 O O . CYS A 1 222 ? 18.237 2.658 -21.720 1.00 93.56 222 CYS A O 1
ATOM 1774 N N . LYS A 1 223 ? 17.598 0.621 -22.443 1.00 89.75 223 LYS A N 1
ATOM 1775 C CA . LYS A 1 223 ? 18.593 0.537 -23.529 1.00 89.75 223 LYS A CA 1
ATOM 1776 C C . LYS A 1 223 ? 18.469 1.709 -24.501 1.00 89.75 223 LYS A C 1
ATOM 1778 O O . LYS A 1 223 ? 19.441 2.424 -24.720 1.00 89.75 223 LYS A O 1
ATOM 1783 N N . LEU A 1 224 ? 17.263 1.969 -25.006 1.00 88.44 224 LEU A N 1
ATOM 1784 C CA . LEU A 1 224 ? 17.007 3.085 -25.924 1.00 88.44 224 LEU A CA 1
ATOM 1785 C C . LEU A 1 224 ? 17.325 4.438 -25.284 1.00 88.44 224 LEU A C 1
ATOM 1787 O O . LEU A 1 224 ? 17.910 5.310 -25.920 1.00 88.44 224 LEU A O 1
ATOM 1791 N N . SER A 1 225 ? 16.974 4.607 -24.008 1.00 91.12 225 SER A N 1
ATOM 1792 C CA . SER A 1 225 ? 17.278 5.829 -23.270 1.00 91.12 225 SER A CA 1
ATOM 1793 C C . SER A 1 225 ? 18.784 6.038 -23.095 1.00 91.12 225 SER A C 1
ATOM 1795 O O . SER A 1 225 ? 19.228 7.175 -23.209 1.00 91.12 225 SER A O 1
ATOM 1797 N N . LEU A 1 226 ? 19.570 4.985 -22.849 1.00 90.50 226 LEU A N 1
ATOM 1798 C CA . LEU A 1 226 ? 21.031 5.065 -22.711 1.00 90.50 226 LEU A CA 1
ATOM 1799 C C . LEU A 1 226 ? 21.741 5.387 -24.036 1.00 90.50 226 LEU A C 1
ATOM 1801 O O . LEU A 1 226 ? 22.802 6.008 -24.015 1.00 90.50 226 LEU A O 1
ATOM 1805 N N . LEU A 1 227 ? 21.145 5.008 -25.169 1.00 88.31 227 LEU A N 1
ATOM 1806 C CA . LEU A 1 227 ? 21.649 5.312 -26.511 1.00 88.31 227 LEU A CA 1
ATOM 1807 C C . LEU A 1 227 ? 21.324 6.742 -26.981 1.00 88.31 227 LEU A C 1
ATOM 1809 O O . LEU A 1 227 ? 21.831 7.159 -28.023 1.00 88.31 227 LEU A O 1
ATOM 1813 N N . ASP A 1 228 ? 20.509 7.514 -26.246 1.00 88.06 228 ASP A N 1
ATOM 1814 C CA . ASP A 1 228 ? 20.164 8.881 -26.654 1.00 88.06 228 ASP A CA 1
ATOM 1815 C C . ASP A 1 228 ? 21.449 9.731 -26.789 1.00 88.06 228 ASP A C 1
ATOM 1817 O O . ASP A 1 228 ? 22.296 9.727 -25.884 1.00 88.06 228 ASP A O 1
ATOM 1821 N N . PRO A 1 229 ? 21.634 10.479 -27.896 1.00 88.25 229 PRO A N 1
ATOM 1822 C CA . PRO A 1 229 ? 22.811 11.325 -28.087 1.00 88.25 229 PRO A CA 1
ATOM 1823 C C . PRO A 1 229 ? 22.987 12.373 -26.984 1.00 88.25 229 PRO A C 1
ATOM 1825 O O . PRO A 1 229 ? 24.102 12.824 -26.733 1.00 88.25 229 PRO A O 1
ATOM 1828 N N . LYS A 1 230 ? 21.885 12.782 -26.348 1.00 89.94 230 LYS A N 1
ATOM 1829 C CA . LYS A 1 230 ? 21.852 13.825 -25.329 1.00 89.94 230 LYS A CA 1
ATOM 1830 C C . LYS A 1 230 ? 21.873 13.207 -23.938 1.00 89.94 230 LYS A C 1
ATOM 1832 O O . LYS A 1 230 ? 20.912 12.559 -23.524 1.00 89.94 230 LYS A O 1
ATOM 1837 N N . GLU A 1 231 ? 22.945 13.450 -23.190 1.00 87.00 231 GLU A N 1
ATOM 1838 C CA . GLU A 1 231 ? 23.124 12.901 -21.841 1.00 87.00 231 GLU A CA 1
ATOM 1839 C C . GLU A 1 231 ? 21.985 13.268 -20.888 1.00 87.00 231 GLU A C 1
ATOM 1841 O O . GLU A 1 231 ? 21.538 12.427 -20.111 1.00 87.00 231 GLU A O 1
ATOM 1846 N N . GLU A 1 232 ? 21.426 14.474 -20.995 1.00 85.69 232 GLU A N 1
ATOM 1847 C CA . GLU A 1 232 ? 20.316 14.925 -20.152 1.00 85.69 232 GLU A CA 1
ATOM 1848 C C . GLU A 1 232 ? 19.001 14.156 -20.383 1.00 85.69 232 GLU A C 1
ATOM 1850 O O . GLU A 1 232 ? 18.060 14.254 -19.584 1.00 85.69 232 GLU A O 1
ATOM 1855 N N . LYS A 1 233 ? 18.912 13.401 -21.484 1.00 85.62 233 LYS A N 1
ATOM 1856 C CA . LYS A 1 233 ? 17.774 12.533 -21.804 1.00 85.62 233 LYS A CA 1
ATOM 1857 C C . LYS A 1 233 ? 17.985 11.084 -21.377 1.00 85.62 233 LYS A C 1
ATOM 1859 O O . LYS A 1 233 ? 17.002 10.337 -21.341 1.00 85.62 233 LYS A O 1
ATOM 1864 N N . ARG A 1 234 ? 19.213 10.698 -21.026 1.00 91.44 234 ARG A N 1
ATOM 1865 C CA . ARG A 1 234 ? 19.536 9.341 -20.589 1.00 91.44 234 ARG A CA 1
ATOM 1866 C C . ARG A 1 234 ? 18.983 9.086 -19.195 1.00 91.44 234 ARG A C 1
ATOM 1868 O O . ARG A 1 234 ? 19.011 9.951 -18.320 1.00 91.44 234 ARG A O 1
ATOM 1875 N N . VAL A 1 235 ? 18.468 7.882 -18.990 1.00 92.81 235 VAL A N 1
ATOM 1876 C CA . VAL A 1 235 ? 18.233 7.355 -17.649 1.00 92.81 235 VAL A CA 1
ATOM 1877 C C . VAL A 1 235 ? 19.573 7.226 -16.920 1.00 92.81 235 VAL A C 1
ATOM 1879 O O . VAL A 1 235 ? 20.596 6.923 -17.532 1.00 92.81 235 VAL A O 1
ATOM 1882 N N . SER A 1 236 ? 19.577 7.465 -15.611 1.00 92.81 236 SER A N 1
ATOM 1883 C CA . SER A 1 236 ? 20.759 7.219 -14.786 1.00 92.81 236 SER A CA 1
ATOM 1884 C C . SER A 1 236 ? 21.122 5.735 -14.829 1.00 92.81 236 SER A C 1
ATOM 1886 O O . SER A 1 236 ? 20.274 4.892 -14.539 1.00 92.81 236 SER A O 1
ATOM 1888 N N . ALA A 1 237 ? 22.381 5.411 -15.132 1.00 91.12 237 ALA A N 1
ATOM 1889 C CA . ALA A 1 237 ? 22.864 4.028 -15.138 1.00 91.12 237 ALA A CA 1
ATOM 1890 C C . ALA A 1 237 ? 22.715 3.343 -13.764 1.00 91.12 237 ALA A C 1
ATOM 1892 O O . ALA A 1 237 ? 22.526 2.135 -13.698 1.00 91.12 237 ALA A O 1
ATOM 1893 N N . GLU A 1 238 ? 22.736 4.115 -12.672 1.00 91.31 238 GLU A N 1
ATOM 1894 C CA . GLU A 1 238 ? 22.533 3.608 -11.306 1.00 91.31 238 GLU A CA 1
ATOM 1895 C C . GLU A 1 238 ? 21.090 3.150 -11.029 1.00 91.31 238 GLU A C 1
ATOM 1897 O O . GLU A 1 238 ? 20.865 2.365 -10.108 1.00 91.31 238 GLU A O 1
ATOM 1902 N N . ASP A 1 239 ? 20.117 3.651 -11.801 1.00 93.88 239 ASP A N 1
ATOM 1903 C CA . ASP A 1 239 ? 18.690 3.327 -11.656 1.00 93.88 239 ASP A CA 1
ATOM 1904 C C . ASP A 1 239 ? 18.238 2.217 -12.629 1.00 93.88 239 ASP A C 1
ATOM 1906 O O . ASP A 1 239 ? 17.078 1.803 -12.603 1.00 93.88 239 ASP A O 1
ATOM 1910 N N . VAL A 1 240 ? 19.140 1.717 -13.485 1.00 94.94 240 VAL A N 1
ATOM 1911 C CA . VAL A 1 240 ? 18.875 0.564 -14.358 1.00 94.94 240 VAL A CA 1
ATOM 1912 C C . VAL A 1 240 ? 18.950 -0.719 -13.529 1.00 94.94 240 VAL A C 1
ATOM 1914 O O . VAL A 1 240 ? 19.922 -0.957 -12.811 1.00 94.94 240 VAL A O 1
ATOM 1917 N N . LEU A 1 241 ? 17.905 -1.542 -13.616 1.00 93.81 241 LEU A N 1
ATOM 1918 C CA . LEU A 1 241 ? 17.788 -2.789 -12.863 1.00 93.81 241 LEU A CA 1
ATOM 1919 C C . LEU A 1 241 ? 18.616 -3.896 -13.530 1.00 93.81 241 LEU A C 1
ATOM 1921 O O . LEU A 1 241 ? 18.475 -4.170 -14.720 1.00 93.81 241 LEU A O 1
ATOM 1925 N N . SER A 1 242 ? 19.477 -4.539 -12.747 1.00 91.50 242 SER A N 1
ATOM 1926 C CA . SER A 1 242 ? 20.203 -5.756 -13.125 1.00 91.50 242 SER A CA 1
ATOM 1927 C C . SER A 1 242 ? 19.301 -6.996 -13.084 1.00 91.50 242 SER A C 1
ATOM 1929 O O . SER A 1 242 ? 18.173 -6.955 -12.585 1.00 91.50 242 SER A O 1
ATOM 1931 N N . CYS A 1 243 ? 19.801 -8.132 -13.581 1.00 87.50 243 CYS A N 1
ATOM 1932 C CA . CYS A 1 243 ? 19.083 -9.405 -13.471 1.00 87.50 243 CYS A CA 1
ATOM 1933 C C . CYS A 1 243 ? 18.835 -9.786 -12.006 1.00 87.50 243 CYS A C 1
ATOM 1935 O O . CYS A 1 243 ? 17.754 -10.264 -11.669 1.00 87.50 243 CYS A O 1
ATOM 1937 N N . GLU A 1 244 ? 19.804 -9.521 -11.139 1.00 87.38 244 GLU A N 1
ATOM 1938 C CA . GLU A 1 244 ? 19.743 -9.760 -9.702 1.00 87.38 244 GLU A CA 1
ATOM 1939 C C . GLU A 1 244 ? 18.722 -8.836 -9.030 1.00 87.38 244 GLU A C 1
ATOM 1941 O O . GLU A 1 244 ? 17.929 -9.298 -8.211 1.00 87.38 244 GLU A O 1
ATOM 1946 N N . ASP A 1 245 ? 18.672 -7.554 -9.421 1.00 88.81 245 ASP A N 1
ATOM 1947 C CA . ASP A 1 245 ? 17.650 -6.625 -8.925 1.00 88.81 245 ASP A CA 1
ATOM 1948 C C . ASP A 1 245 ? 16.237 -7.149 -9.256 1.00 88.81 245 ASP A C 1
ATOM 1950 O O . ASP A 1 245 ? 15.351 -7.134 -8.399 1.00 88.81 245 ASP A O 1
ATOM 1954 N N . TRP A 1 246 ? 16.024 -7.664 -10.474 1.00 89.38 246 TRP A N 1
ATOM 1955 C CA . TRP A 1 246 ? 14.746 -8.255 -10.885 1.00 89.38 246 TRP A CA 1
ATOM 1956 C C . TRP A 1 246 ? 14.363 -9.498 -10.073 1.00 89.38 246 TRP A C 1
ATOM 1958 O O . TRP A 1 246 ? 13.183 -9.666 -9.758 1.00 89.38 246 TRP A O 1
ATOM 1968 N N . VAL A 1 247 ? 15.334 -10.346 -9.715 1.00 86.88 247 VAL A N 1
ATOM 1969 C CA . VAL A 1 247 ? 15.102 -11.510 -8.843 1.00 86.88 247 VAL A CA 1
ATOM 1970 C C . VAL A 1 247 ? 14.638 -11.050 -7.465 1.00 86.88 247 VAL A C 1
ATOM 1972 O O . VAL A 1 247 ? 13.576 -11.472 -7.017 1.00 86.88 247 VAL A O 1
ATOM 1975 N N . VAL A 1 248 ? 15.349 -10.109 -6.841 1.00 86.81 248 VAL A N 1
ATOM 1976 C CA . VAL A 1 248 ? 14.980 -9.585 -5.514 1.00 86.81 248 VAL A CA 1
ATOM 1977 C C . VAL A 1 248 ? 13.584 -8.948 -5.528 1.00 86.81 248 VAL A C 1
ATOM 1979 O O . VAL A 1 248 ? 12.793 -9.150 -4.608 1.00 86.81 248 VAL A O 1
ATOM 1982 N N . LEU A 1 249 ? 13.232 -8.214 -6.589 1.00 87.19 249 LEU A N 1
ATOM 1983 C CA . LEU A 1 249 ? 11.885 -7.656 -6.753 1.00 87.19 249 LEU A CA 1
ATOM 1984 C C . LEU A 1 249 ? 10.797 -8.740 -6.836 1.00 87.19 249 LEU A C 1
ATOM 1986 O O . LEU A 1 249 ? 9.698 -8.534 -6.317 1.00 87.19 249 LEU A O 1
ATOM 1990 N N . ALA A 1 250 ? 11.083 -9.882 -7.466 1.00 85.75 250 ALA A N 1
ATOM 1991 C CA . ALA A 1 250 ? 10.165 -11.019 -7.503 1.00 85.75 250 ALA A CA 1
ATOM 1992 C C . ALA A 1 250 ? 9.993 -11.658 -6.115 1.00 85.75 250 ALA A C 1
ATOM 1994 O O . ALA A 1 250 ? 8.858 -11.904 -5.704 1.00 85.75 250 ALA A O 1
ATOM 1995 N N . GLU A 1 251 ? 11.084 -11.833 -5.364 1.00 87.94 251 GLU A N 1
ATOM 1996 C CA . GLU A 1 251 ? 11.063 -12.357 -3.989 1.00 87.94 251 GLU A CA 1
ATOM 1997 C C . GLU A 1 251 ? 10.250 -11.449 -3.047 1.00 87.94 251 GLU A C 1
ATOM 1999 O O . GLU A 1 251 ? 9.400 -11.915 -2.287 1.00 87.94 251 GLU A O 1
ATOM 2004 N N . ILE A 1 252 ? 10.422 -10.125 -3.146 1.00 87.88 252 ILE A N 1
ATOM 2005 C CA . ILE A 1 252 ? 9.630 -9.146 -2.382 1.00 87.88 252 ILE A CA 1
ATOM 2006 C C . ILE A 1 252 ? 8.129 -9.303 -2.659 1.00 87.88 252 ILE A C 1
ATOM 2008 O O . ILE A 1 252 ? 7.312 -9.229 -1.736 1.00 87.88 252 ILE A O 1
ATOM 2012 N N . ILE A 1 253 ? 7.745 -9.507 -3.922 1.00 86.75 253 ILE A N 1
ATOM 2013 C CA . ILE A 1 253 ? 6.340 -9.702 -4.293 1.00 86.75 253 ILE A CA 1
ATOM 2014 C C . ILE A 1 253 ? 5.792 -11.010 -3.738 1.00 86.75 253 ILE A C 1
ATOM 2016 O O . ILE A 1 253 ? 4.656 -11.010 -3.265 1.00 86.75 253 ILE A O 1
ATOM 2020 N N . GLU A 1 254 ? 6.570 -12.089 -3.756 1.00 86.38 254 GLU A N 1
ATOM 2021 C CA . GLU A 1 254 ? 6.185 -13.367 -3.150 1.00 86.38 254 GLU A CA 1
ATOM 2022 C C . GLU A 1 254 ? 5.902 -13.199 -1.649 1.00 86.38 254 GLU A C 1
ATOM 2024 O O . GLU A 1 254 ? 4.836 -13.589 -1.166 1.00 86.38 254 GLU A O 1
ATOM 2029 N N . ILE A 1 255 ? 6.790 -12.507 -0.929 1.00 89.88 255 ILE A N 1
ATOM 2030 C CA . ILE A 1 255 ? 6.638 -12.248 0.508 1.00 89.88 255 ILE A CA 1
ATOM 2031 C C . ILE A 1 255 ? 5.387 -11.407 0.797 1.00 89.88 255 ILE A C 1
ATOM 2033 O O . ILE A 1 255 ? 4.640 -11.703 1.733 1.00 89.88 255 ILE A O 1
ATOM 2037 N N . LEU A 1 256 ? 5.134 -10.369 -0.003 1.00 90.25 256 LEU A N 1
ATOM 2038 C CA . LEU A 1 256 ? 4.051 -9.411 0.232 1.00 90.25 256 LEU A CA 1
ATOM 2039 C C . LEU A 1 256 ? 2.695 -9.820 -0.365 1.00 90.25 256 LEU A C 1
ATOM 2041 O O . LEU A 1 256 ? 1.678 -9.185 -0.067 1.00 90.25 256 LEU A O 1
ATOM 2045 N N . GLN A 1 257 ? 2.629 -10.861 -1.198 1.00 91.06 257 GLN A N 1
ATOM 2046 C CA . GLN A 1 257 ? 1.385 -11.270 -1.856 1.00 91.06 257 GLN A CA 1
ATOM 2047 C C . GLN A 1 257 ? 0.267 -11.624 -0.850 1.00 91.06 257 GLN A C 1
ATOM 2049 O O . GLN A 1 257 ? -0.861 -11.137 -1.037 1.00 91.06 257 GLN A O 1
ATOM 2054 N N . PRO A 1 258 ? 0.533 -12.353 0.255 1.00 93.62 258 PRO A N 1
ATOM 2055 C CA . PRO A 1 258 ? -0.494 -12.612 1.262 1.00 93.62 258 PRO A CA 1
ATOM 2056 C C . PRO A 1 258 ? -0.971 -11.342 1.967 1.00 93.62 258 PRO A C 1
ATOM 2058 O O . PRO A 1 258 ? -2.169 -11.191 2.203 1.00 93.62 258 PRO A O 1
ATOM 2061 N N . TYR A 1 259 ? -0.083 -10.373 2.218 1.00 92.44 259 TYR A N 1
ATOM 2062 C CA . TYR A 1 259 ? -0.478 -9.079 2.787 1.00 92.44 259 TYR A CA 1
ATOM 2063 C C . TYR A 1 259 ? -1.508 -8.369 1.909 1.00 92.44 259 TYR A C 1
ATOM 2065 O O . TYR A 1 259 ? -2.445 -7.765 2.439 1.00 92.44 259 TYR A O 1
ATOM 2073 N N . LEU A 1 260 ? -1.380 -8.452 0.578 1.00 89.75 260 LEU A N 1
ATOM 2074 C CA . LEU A 1 260 ? -2.292 -7.743 -0.328 1.00 89.75 260 LEU A CA 1
ATOM 2075 C C . LEU A 1 260 ? -3.645 -8.433 -0.307 1.00 89.75 260 LEU A C 1
ATOM 2077 O O . LEU A 1 260 ? -4.678 -7.770 -0.196 1.00 89.75 260 LEU A O 1
ATOM 2081 N N . THR A 1 261 ? -3.610 -9.762 -0.366 1.00 91.00 261 THR A N 1
ATOM 2082 C CA . THR A 1 261 ? -4.788 -10.619 -0.282 1.00 91.00 261 THR A CA 1
ATOM 2083 C C . THR A 1 261 ? -5.571 -10.321 0.990 1.00 91.00 261 THR A C 1
ATOM 2085 O O . THR A 1 261 ? -6.743 -9.959 0.907 1.00 91.00 261 THR A O 1
ATOM 2088 N N . TYR A 1 262 ? -4.924 -10.357 2.156 1.00 93.19 262 TYR A N 1
ATOM 2089 C CA . TYR A 1 262 ? -5.592 -10.112 3.433 1.00 93.19 262 TYR A CA 1
ATOM 2090 C C . TYR A 1 262 ? -6.008 -8.657 3.629 1.00 93.19 262 TYR A C 1
ATOM 2092 O O . TYR A 1 262 ? -7.087 -8.395 4.158 1.00 93.19 262 TYR A O 1
ATOM 2100 N N . THR A 1 263 ? -5.226 -7.695 3.138 1.00 90.12 263 THR A N 1
ATOM 2101 C CA . THR A 1 263 ? -5.641 -6.285 3.155 1.00 90.12 263 THR A CA 1
ATOM 2102 C C . THR A 1 263 ? -6.929 -6.096 2.360 1.00 90.12 263 THR A C 1
ATOM 2104 O O . THR A 1 263 ? -7.879 -5.517 2.878 1.00 90.12 263 THR A O 1
ATOM 2107 N N . LYS A 1 264 ? -7.017 -6.647 1.141 1.00 88.81 264 LYS A N 1
ATOM 2108 C CA . LYS A 1 264 ? -8.248 -6.616 0.333 1.00 88.81 264 LYS A CA 1
ATOM 2109 C C . LYS A 1 264 ? -9.389 -7.413 0.941 1.00 88.81 264 LYS A C 1
ATOM 2111 O O . LYS A 1 264 ? -10.542 -7.021 0.799 1.00 88.81 264 LYS A O 1
ATOM 2116 N N . HIS A 1 265 ? -9.072 -8.498 1.631 1.00 91.19 265 HIS A N 1
ATOM 2117 C CA . HIS A 1 265 ? -10.046 -9.330 2.318 1.00 91.19 265 HIS A CA 1
ATOM 2118 C C . HIS A 1 265 ? -10.701 -8.605 3.499 1.00 91.19 265 HIS A C 1
ATOM 2120 O O . HIS A 1 265 ? -11.904 -8.729 3.698 1.00 91.19 265 HIS A O 1
ATOM 2126 N N . PHE A 1 266 ? -9.947 -7.820 4.269 1.00 90.06 266 PHE A N 1
ATOM 2127 C CA . PHE A 1 266 ? -10.498 -7.038 5.383 1.00 90.06 266 PHE A CA 1
ATOM 2128 C C . PHE A 1 266 ? -11.021 -5.655 4.974 1.00 90.06 266 PHE A C 1
ATOM 2130 O O . PHE A 1 266 ? -11.683 -4.989 5.772 1.00 90.06 266 PHE A O 1
ATOM 2137 N N . GLU A 1 267 ? -10.756 -5.210 3.745 1.00 85.19 267 GLU A N 1
ATOM 2138 C CA . GLU A 1 267 ? -11.409 -4.037 3.170 1.00 85.19 267 GLU A CA 1
ATOM 2139 C C . GLU A 1 267 ? -12.905 -4.308 2.910 1.00 85.19 267 GLU A C 1
ATOM 2141 O O . GLU A 1 267 ? -13.325 -5.392 2.508 1.00 85.19 267 GLU A O 1
ATOM 2146 N N . GLY A 1 268 ? -13.736 -3.278 3.084 1.00 81.75 268 GLY A N 1
ATOM 2147 C CA . GLY A 1 268 ? -15.154 -3.316 2.726 1.00 81.75 268 GLY A CA 1
ATOM 2148 C C . GLY A 1 268 ? -16.097 -3.296 3.925 1.00 81.75 268 GLY A C 1
ATOM 2149 O O . GLY A 1 268 ? -15.769 -2.789 4.992 1.00 81.75 268 GLY A O 1
ATOM 2150 N N . ARG A 1 269 ? -17.330 -3.765 3.703 1.00 81.06 269 ARG A N 1
ATOM 2151 C CA . ARG A 1 269 ? -18.453 -3.631 4.654 1.00 81.06 269 ARG A CA 1
ATOM 2152 C C . ARG A 1 269 ? -18.799 -4.923 5.391 1.00 81.06 269 ARG A C 1
ATOM 2154 O O . ARG A 1 269 ? -19.669 -4.910 6.253 1.00 81.06 269 ARG A O 1
ATOM 2161 N N . THR A 1 270 ? -18.172 -6.035 5.022 1.00 83.19 270 THR A N 1
ATOM 2162 C CA . THR A 1 270 ? -18.490 -7.336 5.618 1.00 83.19 270 THR A CA 1
ATOM 2163 C C . THR A 1 270 ? -17.802 -7.436 6.980 1.00 83.19 270 THR A C 1
ATOM 2165 O O . THR A 1 270 ? -16.588 -7.239 7.034 1.00 83.19 270 THR A O 1
ATOM 2168 N N . PRO A 1 271 ? -18.520 -7.734 8.076 1.00 80.31 271 PRO A N 1
ATOM 2169 C CA . PRO A 1 271 ? -17.889 -7.939 9.373 1.00 80.31 271 PRO A CA 1
ATOM 2170 C C . PRO A 1 271 ? -17.075 -9.240 9.353 1.00 80.31 271 PRO A C 1
ATOM 2172 O O . PRO A 1 271 ? -17.638 -10.319 9.215 1.00 80.31 271 PRO A O 1
ATOM 2175 N N . ARG A 1 272 ? -15.748 -9.130 9.487 1.00 87.94 272 ARG A N 1
ATOM 2176 C CA . ARG A 1 272 ? -14.794 -10.260 9.422 1.00 87.94 272 ARG A CA 1
ATOM 2177 C C . ARG A 1 272 ? -13.902 -10.367 10.660 1.00 87.94 272 ARG A C 1
ATOM 2179 O O . ARG A 1 272 ? -12.783 -10.859 10.599 1.00 87.94 272 ARG A O 1
ATOM 2186 N N . PHE A 1 273 ? -14.379 -9.878 11.804 1.00 85.94 273 PHE A N 1
ATOM 2187 C CA . PHE A 1 273 ? -13.583 -9.808 13.035 1.00 85.94 273 PHE A CA 1
ATOM 2188 C C . PHE A 1 273 ? -13.033 -11.176 13.474 1.00 85.94 273 PHE A C 1
ATOM 2190 O O . PHE A 1 273 ? -11.865 -11.280 13.836 1.00 85.94 273 PHE A O 1
ATOM 2197 N N . ALA A 1 274 ? -13.844 -12.235 13.372 1.00 91.12 274 ALA A N 1
ATOM 2198 C CA . ALA A 1 274 ? -13.446 -13.592 13.754 1.00 91.12 274 ALA A CA 1
ATOM 2199 C C . ALA A 1 274 ? -12.296 -14.162 12.900 1.00 91.12 274 ALA A C 1
ATOM 2201 O O . ALA A 1 274 ? -11.591 -15.067 13.335 1.00 91.12 274 ALA A O 1
ATOM 2202 N N . GLU A 1 275 ? -12.081 -13.621 11.701 1.00 94.44 275 GLU A N 1
ATOM 2203 C CA . GLU A 1 275 ? -11.073 -14.098 10.751 1.00 94.44 275 GLU A CA 1
ATOM 2204 C C . GLU A 1 275 ? -9.706 -13.434 10.970 1.00 94.44 275 GLU A C 1
ATOM 2206 O O . GLU A 1 275 ? -8.699 -13.899 10.431 1.00 94.44 275 GLU A O 1
ATOM 2211 N N . VAL A 1 276 ? -9.643 -12.369 11.782 1.00 92.56 276 VAL A N 1
ATOM 2212 C CA . VAL A 1 276 ? -8.409 -11.608 12.031 1.00 92.56 276 VAL A CA 1
ATOM 2213 C C . VAL A 1 276 ? -7.344 -12.490 12.673 1.00 92.56 276 VAL A C 1
ATOM 2215 O O . VAL A 1 276 ? -6.238 -12.574 12.149 1.00 92.56 276 VAL A O 1
ATOM 2218 N N . LEU A 1 277 ? -7.667 -13.175 13.773 1.00 93.69 277 LEU A N 1
ATOM 2219 C CA . LEU A 1 277 ? -6.689 -13.985 14.502 1.00 93.69 277 LEU A CA 1
ATOM 2220 C C . LEU A 1 277 ? -6.157 -15.168 13.665 1.00 93.69 277 LEU A C 1
ATOM 2222 O O . LEU A 1 277 ? -4.936 -15.287 13.563 1.00 93.69 277 LEU A O 1
ATOM 2226 N N . PRO A 1 278 ? -7.000 -15.986 12.997 1.00 96.19 278 PRO A N 1
ATOM 2227 C CA . PRO A 1 278 ? -6.515 -17.006 12.064 1.00 96.19 278 PRO A CA 1
ATOM 2228 C C . PRO A 1 278 ? -5.609 -16.438 10.967 1.00 96.19 278 PRO A C 1
ATOM 2230 O O . PRO A 1 278 ? -4.563 -17.009 10.673 1.00 96.19 278 PRO A O 1
ATOM 2233 N N . THR A 1 279 ? -5.962 -15.278 10.407 1.00 95.12 279 THR A N 1
ATOM 2234 C CA . THR A 1 279 ? -5.151 -14.631 9.366 1.00 95.12 279 THR A CA 1
ATOM 2235 C C . THR A 1 279 ? -3.769 -14.219 9.875 1.00 95.12 279 THR A C 1
ATOM 2237 O O . THR A 1 279 ? -2.788 -14.348 9.146 1.00 95.12 279 THR A O 1
ATOM 2240 N N . MET A 1 280 ? -3.661 -13.767 11.129 1.00 94.06 280 MET A N 1
ATOM 2241 C CA . MET A 1 280 ? -2.364 -13.436 11.733 1.00 94.06 280 MET A CA 1
ATOM 2242 C C . MET A 1 280 ? -1.469 -14.671 11.886 1.00 94.06 280 MET A C 1
ATOM 2244 O O . MET A 1 280 ? -0.274 -14.582 11.614 1.00 94.06 280 MET A O 1
ATOM 2248 N N . TYR A 1 281 ? -2.033 -15.825 12.257 1.00 96.00 281 TYR A N 1
ATOM 2249 C CA . TYR A 1 281 ? -1.279 -17.083 12.296 1.00 96.00 281 TYR A CA 1
ATOM 2250 C C . TYR A 1 281 ? -0.811 -17.507 10.900 1.00 96.00 281 TYR A C 1
ATOM 2252 O O . TYR A 1 281 ? 0.371 -17.781 10.721 1.00 96.00 281 TYR A O 1
ATOM 2260 N N . LEU A 1 282 ? -1.690 -17.446 9.894 1.00 95.88 282 LEU A N 1
ATOM 2261 C CA . LEU A 1 282 ? -1.323 -17.759 8.508 1.00 95.88 282 LEU A CA 1
ATOM 2262 C C . LEU A 1 282 ? -0.210 -16.842 7.977 1.00 95.88 282 LEU A C 1
ATOM 2264 O O . LEU A 1 282 ? 0.696 -17.303 7.287 1.00 95.88 282 LEU A O 1
ATOM 2268 N N . LEU A 1 283 ? -0.250 -15.547 8.307 1.00 94.75 283 LEU A N 1
ATOM 2269 C CA . LEU A 1 283 ? 0.816 -14.608 7.946 1.00 94.75 283 LEU A CA 1
ATOM 2270 C C . LEU A 1 283 ? 2.136 -14.917 8.652 1.00 94.75 283 LEU A C 1
ATOM 2272 O O . LEU A 1 283 ? 3.190 -14.834 8.023 1.00 94.75 283 LEU A O 1
ATOM 2276 N N . LYS A 1 284 ? 2.095 -15.276 9.938 1.00 94.69 284 LYS A N 1
ATOM 2277 C CA . LYS A 1 284 ? 3.287 -15.673 10.695 1.00 94.69 284 LYS A CA 1
ATOM 2278 C C . LYS A 1 284 ? 3.937 -16.919 10.089 1.00 94.69 284 LYS A C 1
ATOM 2280 O O . LYS A 1 284 ? 5.159 -16.943 9.928 1.00 94.69 284 LYS A O 1
ATOM 2285 N N . ASP A 1 285 ? 3.137 -17.927 9.754 1.00 95.06 285 ASP A N 1
ATOM 2286 C CA . ASP A 1 285 ? 3.626 -19.175 9.166 1.00 95.06 285 ASP A CA 1
ATOM 2287 C C . ASP A 1 285 ? 4.248 -18.912 7.789 1.00 95.06 285 ASP A C 1
ATOM 2289 O O . ASP A 1 285 ? 5.391 -19.304 7.551 1.00 95.06 285 ASP A O 1
ATOM 2293 N N . HIS A 1 286 ? 3.569 -18.125 6.942 1.00 92.75 286 HIS A N 1
ATOM 2294 C CA . HIS A 1 286 ? 4.105 -17.660 5.656 1.00 92.75 286 HIS A CA 1
ATOM 2295 C C . HIS A 1 286 ? 5.451 -16.943 5.813 1.00 92.75 286 HIS A C 1
ATOM 2297 O O . HIS A 1 286 ? 6.424 -17.293 5.151 1.00 92.75 286 HIS A O 1
ATOM 2303 N N . LEU A 1 287 ? 5.552 -15.965 6.720 1.00 91.31 287 LEU A N 1
ATOM 2304 C CA . LEU A 1 287 ? 6.810 -15.248 6.955 1.00 91.31 287 LEU A CA 1
ATOM 2305 C C . LEU A 1 287 ? 7.931 -16.169 7.450 1.00 91.31 287 LEU A C 1
ATOM 2307 O O . LEU A 1 287 ? 9.091 -15.972 7.086 1.00 91.31 287 LEU A O 1
ATOM 2311 N N . SER A 1 288 ? 7.599 -17.164 8.270 1.00 91.56 288 SER A N 1
ATOM 2312 C CA . SER A 1 288 ? 8.564 -18.146 8.774 1.00 91.56 288 SER A CA 1
ATOM 2313 C C . SER A 1 288 ? 9.096 -19.026 7.639 1.00 91.56 288 SER A C 1
ATOM 2315 O O . SER A 1 288 ? 10.307 -19.237 7.540 1.00 91.56 288 SER A O 1
ATOM 2317 N N . GLU A 1 289 ? 8.217 -19.459 6.734 1.00 89.38 289 GLU A N 1
ATOM 2318 C CA . GLU A 1 289 ? 8.581 -20.194 5.521 1.00 89.38 289 GLU A CA 1
ATOM 2319 C C . GLU A 1 289 ? 9.462 -19.346 4.590 1.00 89.38 289 GLU A C 1
ATOM 2321 O O . GLU A 1 289 ? 10.515 -19.809 4.147 1.00 89.38 289 GLU A O 1
ATOM 2326 N N . MET A 1 290 ? 9.091 -18.081 4.347 1.00 88.25 290 MET A N 1
ATOM 2327 C CA . MET A 1 290 ? 9.894 -17.164 3.528 1.00 88.25 290 MET A CA 1
ATOM 2328 C C . MET A 1 290 ? 11.275 -16.933 4.146 1.00 88.25 290 MET A C 1
ATOM 2330 O O . MET A 1 290 ? 12.287 -16.979 3.445 1.00 88.25 290 MET A O 1
ATOM 2334 N N . ARG A 1 291 ? 11.348 -16.738 5.471 1.00 86.25 291 ARG A N 1
ATOM 2335 C CA . ARG A 1 291 ? 12.622 -16.596 6.189 1.00 86.25 291 ARG A CA 1
ATOM 2336 C C . ARG A 1 291 ? 13.506 -17.816 5.960 1.00 86.25 291 ARG A C 1
ATOM 2338 O O . ARG A 1 291 ? 14.683 -17.644 5.657 1.00 86.25 291 ARG A O 1
ATOM 2345 N N . GLN A 1 292 ? 12.961 -19.027 6.069 1.00 85.19 292 GLN A N 1
ATOM 2346 C CA . GLN A 1 292 ? 13.719 -20.252 5.817 1.00 85.19 292 GLN A CA 1
ATOM 2347 C C . GLN A 1 292 ? 14.192 -20.323 4.358 1.00 85.19 292 GLN A C 1
ATOM 2349 O O . GLN A 1 292 ? 15.388 -20.497 4.125 1.00 85.19 292 GLN A O 1
ATOM 2354 N N . ARG A 1 293 ? 13.291 -20.107 3.393 1.00 82.62 293 ARG A N 1
ATOM 2355 C CA . ARG A 1 293 ? 13.578 -20.157 1.949 1.00 82.62 293 ARG A CA 1
ATOM 2356 C C . ARG A 1 293 ? 14.694 -19.201 1.530 1.00 82.62 293 ARG A C 1
ATOM 2358 O O . ARG A 1 293 ? 15.606 -19.603 0.812 1.00 82.62 293 ARG A O 1
ATOM 2365 N N . TYR A 1 294 ? 14.646 -17.954 1.991 1.00 77.56 294 TYR A N 1
ATOM 2366 C CA . TYR A 1 294 ? 15.613 -16.930 1.585 1.00 77.56 294 TYR A CA 1
ATOM 2367 C C . TYR A 1 294 ? 16.836 -16.837 2.505 1.00 77.56 294 TYR A C 1
ATOM 2369 O O . TYR A 1 294 ? 17.830 -16.202 2.145 1.00 77.56 294 TYR A O 1
ATOM 2377 N N . SER A 1 295 ? 16.835 -17.504 3.667 1.00 70.00 295 SER A N 1
ATOM 2378 C CA . SER A 1 295 ? 18.025 -17.577 4.531 1.00 70.00 295 SER A CA 1
ATOM 2379 C C . SER A 1 295 ? 19.222 -18.228 3.826 1.00 70.00 295 SER A C 1
ATOM 2381 O O . SER A 1 295 ? 20.355 -17.774 4.028 1.00 70.00 295 SER A O 1
ATOM 2383 N N . SER A 1 296 ? 18.962 -19.202 2.946 1.00 57.03 296 SER A N 1
ATOM 2384 C CA . SER A 1 296 ? 19.943 -19.956 2.156 1.00 57.03 296 SER A CA 1
ATOM 2385 C C . SER A 1 296 ? 20.432 -19.259 0.877 1.00 57.03 296 SER A C 1
ATOM 2387 O O . SER A 1 296 ? 21.428 -19.701 0.310 1.00 57.03 296 SER A O 1
ATOM 2389 N N . ASN A 1 297 ? 19.800 -18.163 0.434 1.00 50.59 297 ASN A N 1
ATOM 2390 C CA . ASN A 1 297 ? 20.178 -17.469 -0.804 1.00 50.59 297 ASN A CA 1
ATOM 2391 C C . ASN A 1 297 ? 21.235 -16.373 -0.542 1.00 50.59 297 ASN A C 1
ATOM 2393 O O . ASN A 1 297 ? 21.016 -15.398 0.187 1.00 50.59 297 ASN A O 1
ATOM 2397 N N . LEU A 1 298 ? 22.417 -16.575 -1.135 1.00 50.91 298 LEU A N 1
ATOM 2398 C CA . LEU A 1 298 ? 23.586 -15.693 -1.133 1.00 50.91 298 LEU A CA 1
ATOM 2399 C C . LEU A 1 298 ? 23.312 -14.419 -1.948 1.00 50.91 298 LEU A C 1
ATOM 2401 O O . LEU A 1 298 ? 23.554 -14.392 -3.149 1.00 50.91 298 LEU A O 1
ATOM 2405 N N . ILE A 1 299 ? 22.867 -13.343 -1.298 1.00 48.31 299 ILE A N 1
ATOM 2406 C CA . ILE A 1 299 ? 22.988 -11.988 -1.857 1.00 48.31 299 ILE A CA 1
ATOM 2407 C C . ILE A 1 299 ? 24.359 -11.437 -1.421 1.00 48.31 299 ILE A C 1
ATOM 2409 O O . ILE A 1 299 ? 24.566 -11.248 -0.214 1.00 48.31 299 ILE A O 1
ATOM 2413 N N . PRO A 1 300 ? 25.314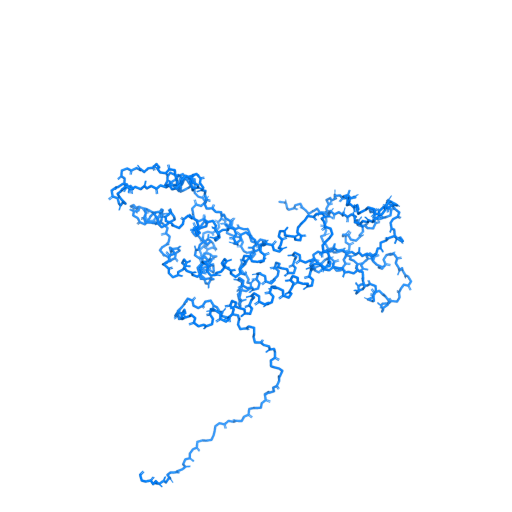 -11.205 -2.345 1.00 42.91 300 PRO A N 1
ATOM 2414 C CA . PRO A 1 300 ? 26.612 -10.627 -2.012 1.00 42.91 300 PRO A CA 1
ATOM 2415 C C . PRO A 1 300 ? 26.459 -9.222 -1.413 1.00 42.91 300 PRO A C 1
ATOM 2417 O O . PRO A 1 300 ? 25.608 -8.437 -1.834 1.00 42.91 300 PRO A O 1
ATOM 2420 N N . ALA A 1 301 ? 27.300 -8.899 -0.429 1.00 36.62 301 ALA A N 1
ATOM 2421 C CA . ALA A 1 301 ? 27.388 -7.577 0.190 1.00 36.62 301 ALA A CA 1
ATOM 2422 C C . ALA A 1 301 ? 28.011 -6.582 -0.808 1.00 36.62 301 ALA A C 1
ATOM 2424 O O . ALA A 1 301 ? 29.232 -6.464 -0.885 1.00 36.62 301 ALA A O 1
ATOM 2425 N N . PRO A 1 302 ? 27.187 -5.996 -1.689 1.00 41.47 302 PRO A N 1
ATOM 2426 C CA . PRO A 1 302 ? 26.666 -4.651 -1.438 1.00 41.47 302 PRO A CA 1
ATOM 2427 C C . PRO A 1 302 ? 25.144 -4.507 -1.627 1.00 41.47 302 PRO A C 1
ATOM 2429 O O . PRO A 1 302 ? 24.611 -3.423 -1.415 1.00 41.47 302 PRO A O 1
ATOM 2432 N N . TYR A 1 303 ? 24.436 -5.582 -1.990 1.00 48.84 303 TYR A N 1
ATOM 2433 C CA . TYR A 1 303 ? 22.990 -5.562 -2.277 1.00 48.84 303 TYR A CA 1
ATOM 2434 C C . TYR A 1 303 ? 22.150 -6.263 -1.208 1.00 48.84 303 TYR A C 1
ATOM 2436 O O . TYR A 1 303 ? 20.941 -6.425 -1.367 1.00 48.84 303 TYR A O 1
ATOM 2444 N N . ARG A 1 304 ? 22.786 -6.677 -0.105 1.00 46.81 304 ARG A N 1
ATOM 2445 C CA . ARG A 1 304 ? 22.098 -7.152 1.093 1.00 46.81 304 ARG A CA 1
ATOM 2446 C C . ARG A 1 304 ? 21.291 -5.974 1.652 1.00 46.81 304 ARG A C 1
ATOM 2448 O O . ARG A 1 304 ? 21.835 -5.163 2.394 1.00 46.81 304 ARG A O 1
ATOM 2455 N N . ALA A 1 305 ? 20.006 -5.884 1.305 1.00 41.41 305 ALA A N 1
ATOM 2456 C CA . ALA A 1 305 ? 19.059 -5.168 2.153 1.00 41.41 305 ALA A CA 1
ATOM 2457 C C . ALA A 1 305 ? 19.233 -5.731 3.575 1.00 41.41 305 ALA A C 1
ATOM 2459 O O . ALA A 1 305 ? 19.410 -6.955 3.686 1.00 41.41 305 ALA A O 1
ATOM 2460 N N . PRO A 1 306 ? 19.283 -4.894 4.630 1.00 35.03 306 PRO A N 1
ATOM 2461 C CA . PRO A 1 306 ? 19.454 -5.379 5.990 1.00 35.03 306 PRO A CA 1
ATOM 2462 C C . PRO A 1 306 ? 18.468 -6.523 6.202 1.00 35.03 306 PRO A C 1
ATOM 2464 O O . PRO A 1 306 ? 17.257 -6.355 6.052 1.00 35.03 306 PRO A O 1
ATOM 2467 N N . ARG A 1 307 ? 19.001 -7.734 6.409 1.00 35.91 307 ARG A N 1
ATOM 2468 C CA . ARG A 1 307 ? 18.160 -8.887 6.711 1.00 35.91 307 ARG A CA 1
ATOM 2469 C C . ARG A 1 307 ? 17.480 -8.509 8.015 1.00 35.91 307 ARG A C 1
ATOM 2471 O O . ARG A 1 307 ? 18.174 -8.361 9.013 1.00 35.91 307 ARG A O 1
ATOM 2478 N N . ILE A 1 308 ? 16.158 -8.358 7.991 1.00 38.22 308 ILE A N 1
ATOM 2479 C CA . ILE A 1 308 ? 15.346 -8.229 9.197 1.00 38.22 308 ILE A CA 1
ATOM 2480 C C . ILE A 1 308 ? 15.431 -9.587 9.887 1.00 38.22 308 ILE A C 1
ATOM 2482 O O . ILE A 1 308 ? 14.617 -10.492 9.687 1.00 38.22 308 ILE A O 1
ATOM 2486 N N . THR A 1 309 ? 16.502 -9.777 10.643 1.00 31.12 309 THR A N 1
ATOM 2487 C CA . THR A 1 309 ? 16.544 -10.767 11.694 1.00 31.12 309 THR A CA 1
ATOM 2488 C C . THR A 1 309 ? 15.463 -10.343 12.673 1.00 31.12 309 THR A C 1
ATOM 2490 O O . THR A 1 309 ? 15.650 -9.442 13.480 1.00 31.12 309 THR A O 1
ATOM 2493 N N . LEU A 1 310 ? 14.302 -10.996 12.581 1.00 30.73 310 LEU A N 1
ATOM 2494 C CA . LEU A 1 310 ? 13.437 -11.211 13.736 1.00 30.73 310 LEU A CA 1
ATOM 2495 C C . LEU A 1 310 ? 14.251 -12.061 14.723 1.00 30.73 310 LEU A C 1
ATOM 2497 O O . LEU A 1 310 ? 14.091 -13.283 14.795 1.00 30.73 310 LEU A O 1
ATOM 2501 N N . GLU A 1 311 ? 15.243 -11.441 15.350 1.00 29.83 311 GLU A N 1
ATOM 2502 C CA . GLU A 1 311 ? 15.847 -11.938 16.568 1.00 29.83 311 GLU A CA 1
ATOM 2503 C C . GLU A 1 311 ? 14.927 -11.489 17.696 1.00 29.83 311 GLU A C 1
ATOM 2505 O O . GLU A 1 311 ? 14.582 -10.314 17.832 1.00 29.83 311 GLU A O 1
ATOM 2510 N N . GLU A 1 312 ? 14.436 -12.482 18.430 1.00 31.22 312 GLU A N 1
ATOM 2511 C CA . GLU A 1 312 ? 13.758 -12.288 19.702 1.00 31.22 312 GLU A CA 1
ATOM 2512 C C . GLU A 1 312 ? 14.622 -11.394 20.605 1.00 31.22 312 GLU A C 1
ATOM 2514 O O . GLU A 1 312 ? 15.853 -11.443 20.517 1.00 31.22 312 GLU A O 1
ATOM 2519 N N . PRO A 1 313 ? 14.019 -10.577 21.485 1.00 32.84 313 PRO A N 1
ATOM 2520 C CA . PRO A 1 313 ? 14.796 -9.764 22.400 1.00 32.84 313 PRO A CA 1
ATOM 2521 C C . PRO A 1 313 ? 15.546 -10.696 23.353 1.00 32.84 313 PRO A C 1
ATOM 2523 O O . PRO A 1 313 ? 14.953 -11.287 24.256 1.00 32.84 313 PRO A O 1
ATOM 2526 N N . VAL A 1 314 ? 16.859 -10.822 23.170 1.00 29.55 314 VAL A N 1
ATOM 2527 C CA . VAL A 1 314 ? 17.720 -11.340 24.229 1.00 29.55 314 VAL A CA 1
ATOM 2528 C C . VAL A 1 314 ? 17.810 -10.233 25.271 1.00 29.55 314 VAL A C 1
ATOM 2530 O O . VAL A 1 314 ? 18.523 -9.247 25.092 1.00 29.55 314 VAL A O 1
ATOM 2533 N N . LEU A 1 315 ? 17.019 -10.373 26.336 1.00 30.33 315 LEU A N 1
ATOM 2534 C CA . LEU A 1 315 ? 17.197 -9.593 27.551 1.00 30.33 315 LEU A CA 1
ATOM 2535 C C . LEU A 1 315 ? 18.586 -9.879 28.140 1.00 30.33 315 LEU A C 1
ATOM 2537 O O . LEU A 1 315 ? 18.913 -11.025 28.434 1.00 30.33 315 LEU A O 1
ATOM 2541 N N . ASP A 1 316 ? 19.329 -8.786 28.304 1.00 29.33 316 ASP A N 1
ATOM 2542 C CA . ASP A 1 316 ? 20.309 -8.456 29.339 1.00 29.33 316 ASP A CA 1
ATOM 2543 C C . ASP A 1 316 ? 21.391 -9.482 29.727 1.00 29.33 316 ASP A C 1
ATOM 2545 O O . ASP A 1 316 ? 21.139 -10.520 30.325 1.00 29.33 316 ASP A O 1
ATOM 2549 N N . CYS A 1 317 ? 22.657 -9.090 29.546 1.00 23.95 317 CYS A N 1
ATOM 2550 C CA . CYS A 1 317 ? 23.453 -8.469 30.618 1.00 23.95 317 CYS A CA 1
ATOM 2551 C C . CYS A 1 317 ? 24.898 -8.235 30.139 1.00 23.95 317 CYS A C 1
ATOM 2553 O O . CYS A 1 317 ? 25.613 -9.156 29.750 1.00 23.95 317 CYS A O 1
ATOM 2555 N N . ILE A 1 318 ? 25.351 -6.986 30.232 1.00 28.09 318 ILE A N 1
ATOM 2556 C CA . ILE A 1 318 ? 26.763 -6.600 30.158 1.00 28.09 318 ILE A CA 1
ATOM 2557 C C . ILE A 1 318 ? 27.508 -7.192 31.362 1.00 28.09 318 ILE A C 1
ATOM 2559 O O . ILE A 1 318 ? 27.105 -6.911 32.486 1.00 28.09 318 ILE A O 1
ATOM 2563 N N . ILE A 1 319 ? 28.653 -7.856 31.146 1.00 26.94 319 ILE A N 1
ATOM 2564 C CA . ILE A 1 319 ? 29.849 -7.674 31.991 1.00 26.94 319 ILE A CA 1
ATOM 2565 C C . ILE A 1 319 ? 31.089 -7.622 31.091 1.00 26.94 319 ILE A C 1
ATOM 2567 O O . ILE A 1 319 ? 31.401 -8.554 30.355 1.00 26.94 319 ILE A O 1
ATOM 2571 N N . VAL A 1 320 ? 31.794 -6.495 31.177 1.00 32.09 320 VAL A N 1
ATOM 2572 C CA . VAL A 1 320 ? 33.121 -6.244 30.610 1.00 32.09 320 VAL A CA 1
ATOM 2573 C C . VAL A 1 320 ? 34.187 -6.849 31.527 1.00 32.09 320 VAL A C 1
ATOM 2575 O O . VAL A 1 320 ? 34.167 -6.581 32.726 1.00 32.09 320 VAL A O 1
ATOM 2578 N N . ALA A 1 321 ? 35.177 -7.548 30.965 1.00 26.61 321 ALA A N 1
ATOM 2579 C CA . ALA A 1 321 ? 36.546 -7.544 31.488 1.00 26.61 321 ALA A CA 1
ATOM 2580 C C . ALA A 1 321 ? 37.565 -7.786 30.357 1.00 26.61 321 ALA A C 1
ATOM 2582 O O . ALA A 1 321 ? 37.363 -8.614 29.476 1.00 26.61 321 ALA A O 1
ATOM 2583 N N . ALA A 1 322 ? 38.618 -6.973 30.398 1.00 29.95 322 ALA A N 1
ATOM 2584 C CA . ALA A 1 322 ? 39.627 -6.659 29.387 1.00 29.95 322 ALA A CA 1
ATOM 2585 C C . ALA A 1 322 ? 40.645 -7.791 29.082 1.00 29.95 322 ALA A C 1
ATOM 2587 O O . ALA A 1 322 ? 40.739 -8.752 29.847 1.00 29.95 322 ALA A O 1
ATOM 2588 N N . PRO A 1 323 ? 41.449 -7.670 28.000 1.00 34.62 323 PRO A N 1
ATOM 2589 C CA . PRO A 1 323 ? 42.467 -8.655 27.644 1.00 34.62 323 PRO A CA 1
ATOM 2590 C C . PRO A 1 323 ? 43.688 -8.548 28.566 1.00 34.62 323 PRO A C 1
ATOM 2592 O O . PRO A 1 323 ? 44.148 -7.451 28.881 1.00 34.62 323 PRO A O 1
ATOM 2595 N N . THR A 1 324 ? 44.237 -9.694 28.968 1.00 34.72 324 THR A N 1
ATOM 2596 C CA . THR A 1 324 ? 45.591 -9.780 29.526 1.00 34.72 324 THR A CA 1
ATOM 2597 C C . THR A 1 324 ? 46.480 -10.522 28.538 1.00 34.72 324 THR A C 1
ATOM 2599 O O . THR A 1 324 ? 46.234 -11.675 28.192 1.00 34.72 324 THR A O 1
ATOM 2602 N N . ASP A 1 325 ? 47.491 -9.808 28.052 1.00 39.53 325 ASP A N 1
ATOM 2603 C CA . ASP A 1 325 ? 48.618 -10.351 27.306 1.00 39.53 325 ASP A CA 1
ATOM 2604 C C . ASP A 1 325 ? 49.456 -11.295 28.180 1.00 39.53 325 ASP A C 1
ATOM 2606 O O . ASP A 1 325 ? 49.746 -10.990 29.337 1.00 39.53 325 ASP A O 1
ATOM 2610 N N . GLY A 1 326 ? 49.992 -12.343 27.548 1.00 33.34 326 GLY A N 1
ATOM 2611 C CA . GLY A 1 326 ? 51.374 -12.757 27.792 1.00 33.34 326 GLY A CA 1
ATOM 2612 C C . GLY A 1 326 ? 51.618 -14.141 28.401 1.00 33.34 326 GLY A C 1
ATOM 2613 O O . GLY A 1 326 ? 51.376 -14.350 29.582 1.00 33.34 326 GLY A O 1
ATOM 2614 N N . ARG A 1 327 ? 52.335 -14.955 27.599 1.00 33.59 327 ARG A N 1
ATOM 2615 C CA . ARG A 1 327 ? 53.272 -16.047 27.972 1.00 33.59 327 ARG A CA 1
ATOM 2616 C C . ARG A 1 327 ? 52.614 -17.335 28.501 1.00 33.59 327 ARG A C 1
ATOM 2618 O O . ARG A 1 327 ? 51.644 -17.286 29.228 1.00 33.59 327 ARG A O 1
ATOM 2625 N N . GLU A 1 328 ? 53.068 -18.546 28.195 1.00 35.75 328 GLU A N 1
ATOM 2626 C CA . GLU A 1 328 ? 54.283 -19.052 27.560 1.00 35.75 328 GLU A CA 1
ATOM 2627 C C . GLU A 1 328 ? 54.029 -20.509 27.110 1.00 35.75 328 GLU A C 1
ATOM 2629 O O . GLU A 1 328 ? 53.122 -21.175 27.597 1.00 35.75 328 GLU A O 1
ATOM 2634 N N . ARG A 1 329 ? 54.845 -20.944 26.145 1.00 39.88 329 ARG A N 1
ATOM 2635 C CA . ARG A 1 329 ? 55.180 -22.310 25.698 1.00 39.88 329 ARG A CA 1
ATOM 2636 C C . ARG A 1 329 ? 54.746 -23.471 26.612 1.00 39.88 329 ARG A C 1
ATOM 2638 O O . ARG A 1 329 ? 55.061 -23.445 27.789 1.00 39.88 329 ARG A O 1
ATOM 2645 N N . GLU A 1 330 ? 54.315 -24.580 26.004 1.00 35.97 330 GLU A N 1
ATOM 2646 C CA . GLU A 1 330 ? 55.088 -25.832 26.048 1.00 35.97 330 GLU A CA 1
ATOM 2647 C C . GLU A 1 330 ? 54.612 -26.880 25.029 1.00 35.97 330 GLU A C 1
ATOM 2649 O O . GLU A 1 330 ? 53.502 -26.846 24.509 1.00 35.97 330 GLU A O 1
ATOM 2654 N N . GLN A 1 331 ? 55.569 -27.735 24.685 1.00 39.03 331 GLN A N 1
ATOM 2655 C CA . GLN A 1 331 ? 55.603 -28.778 23.665 1.00 39.03 331 GLN A CA 1
ATOM 2656 C C . GLN A 1 331 ? 54.537 -29.867 23.873 1.00 39.03 331 GLN A C 1
ATOM 2658 O O . GLN A 1 331 ? 54.253 -30.209 25.015 1.00 39.03 331 GLN A O 1
ATOM 2663 N N . GLN A 1 332 ? 54.104 -30.537 22.797 1.00 39.44 332 GLN A N 1
ATOM 2664 C CA . GLN A 1 332 ? 54.445 -31.955 22.566 1.00 39.44 332 GLN A CA 1
ATOM 2665 C C . GLN A 1 332 ? 53.834 -32.521 21.270 1.00 39.44 332 GLN A C 1
ATOM 2667 O O . GLN A 1 332 ? 52.621 -32.524 21.098 1.00 39.44 332 GLN A O 1
ATOM 2672 N N . GLN A 1 333 ? 54.769 -33.048 20.465 1.00 35.59 333 GLN A N 1
ATOM 2673 C CA . GLN A 1 333 ? 54.711 -34.044 19.380 1.00 35.59 333 GLN A CA 1
ATOM 2674 C C . GLN A 1 333 ? 54.003 -33.715 18.064 1.00 35.59 333 GLN A C 1
ATOM 2676 O O . GLN A 1 333 ? 52.759 -33.656 18.014 1.00 35.59 333 GLN A O 1
#

pLDDT: mean 80.08, std 18.82, range [23.95, 96.19]

Radius of gyration: 26.93 Å; chains: 1; bounding box: 90×58×75 Å

Secondary structure (DSSP, 8-state):
----EEEEEEEEE-TTS-EEEEEEEEEE--S---HHHHHHHHHHHHHHTT-TTT---EEE-S-HHHHHHHHHHHHHH-TT--HHHHHHHHHHHEEEPHHHHHHHHHHHHHHTT--SSTT--S--S-HHHHHHHHHHHHTTTHHHHHHHHHHHHHH-HHHHHHHHHHHTT---HHHHHHHSS----GGGTTPPPPPP-TT-HHHHHHHHHHHHHTHHHHHHHHHHHHT-SSGGGSPPGGGSPPHHHHHHHHHHHHHHHHHHHHHHHHSSSS--HHHHHHHHHHHHHHHHHHHHHHHTS---TTS------------------------------

Sequence (333 aa):
MVIAILSVIAYYVDIAGTPQVRLISLEKLSGSHGGENQAILMAKVIRKYGLEKKIGFFTADNADPCDTCVRALLKMFNPRASPTGLEGLEGERRIRCVGHILNLSAKAFLEGDSSDIFDSHIAEKDQKKERELLREWRKRGPIGKLHNLVYWIRRNPQRRELFLSITSGKVDQSIMAELGVWFVDDTLKGLMVKADNDTRWNSVYLMVHRALRLRDIIDVFCKLSLLDPKEEKRVSAEDVLSCEDWVVLAEIIEILQPYLTYTKHFEGRTPRFAEVLPTMYLLKDHLSEMRQRYSSNLIPAPYRAPRITLEEPVLDCIIVAAPTDGREREQQQ